Protein 2QOL (pdb70)

CATH classification: 3.30.200.20 (+1 more: 1.10.510.10)

InterPro domains:
  IPR000719 Protein kinase domain [PS50011] (621-882)
  IPR001090 Ephrin, ligand binding domain [PF01404] (31-202)
  IPR001090 Ephrin, ligand binding domain [PS51550] (29-207)
  IPR001090 Ephrin, ligand binding domain [SM00615] (29-202)
  IPR001245 Serine-threonine/tyrosine-protein kinase, catalytic domain [PF07714] (622-878)
  IPR001245 Serine-threonine/tyrosine-protein kinase, catalytic domain [PR00109] (699-712)
  IPR001245 Serine-threonine/tyrosine-protein kinase, catalytic domain [PR00109] (736-754)
  IPR001245 Serine-threonine/tyrosine-protein kinase, catalytic domain [PR00109] (786-796)
  IPR001245 Serine-threonine/tyrosine-protein kinase, catalytic domain [PR00109] (805-827)
  IPR001245 Serine-threonine/tyrosine-protein kinase, catalytic domain [PR00109] (849-871)
  IPR001426 Tyrosine-protein kinase, receptor class V, conserved site [PS00790] (183-203)
  IPR001426 Tyrosine-prote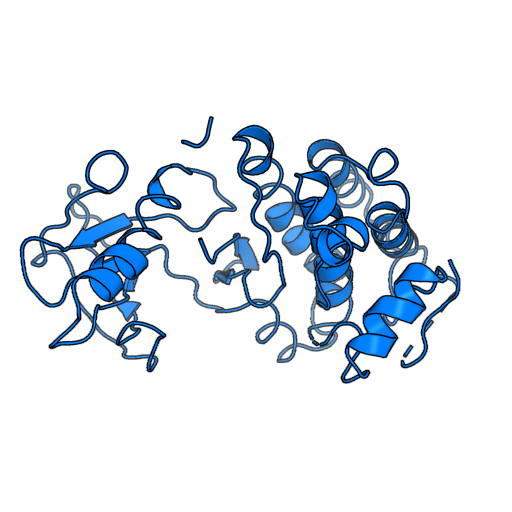in kinase, receptor class V, conserved site [PS00791] (244-264)
  IPR001660 Sterile alpha motif domain [PF07647] (908-973)
  IPR001660 Sterile alpha motif domain [PS50105] (911-975)
  IPR001660 Sterile alpha motif domain [SM00454] (908-975)
  IPR003961 Fibronectin type III [PF00041] (327-421)
  IPR003961 Fibronectin type III [PF00041] (446-526)
  IPR003961 Fibronectin type III [PS50853] (325-435)
  IPR003961 Fibronectin type III [PS50853] (436-531)
  IPR003961 Fibronectin type III [SM00060] (326-418)

Sequence (273 aa):
TFVVHEFAKKELDATTNNISSSIDKVVGAGEFGEVVCCSGRRLKKLPSKKKEISVAIKKTLKVGYTEKQRRDFLGEEASSIMGQFDDHPNIIIRLEGVVTKSKPVMIVTEYMEENGSSLDSSSFLRKKHDDAQFTVVIIQLVGMLRGIASSGMKYYLSDMGYVHRDLAARRNIILINSNLVCKVSSDFFIRWTSPEAIAYRKFTSASDVWSYGIVLWEVMSSYGEERPYWEEMSNQDVIKAVDEGYRLPPPMDCPAALYQLMLDCWQQKDRRNNRPKFEQIVSSILDKKLIRNPGSSLKIITSASNLLLD

Organism: Homo sapiens (NCBI:txid9606)

Solvent-accessible surface area: 13918 Å² total; per-residue (Å²): 136,55,114,58,141,143,66,9,115,60,26,84,48,122,49,22,61,86,103,128,92,103,30,103,32,155,28,18,102,46,8,19,3,95,2,66,37,134,70,143,138,99,54,41,0,31,2,55,12,3,99,138,65,44,76,116,128,57,70,153,67,1,4,25,31,0,27,44,2,23,24,10,113,39,94,13,2,3,107,18,11,0,0,4,20,180,53,153,67,0,22,2,0,19,36,86,15,104,44,28,35,0,21,50,25,0,125,168,56,94,83,116,39,78,50,68,71,5,0,36,2,0,77,7,0,0,16,0,0,59,65,0,28,90,24,52,22,37,13,140,51,0,0,0,92,18,0,42,0,29,66,119,43,60,1,21,0,18,62,30,82,11,28,28,0,25,18,4,48,80,130,203,75,52,39,37,15,4,1,3,2,4,0,0,0,0,0,7,6,0,13,26,25,2,80,108,1,2,44,160,54,67,79,147,76,2,67,116,16,8,73,95,5,73,12,0,24,24,11,172,105,2,0,31,35,0,16,95,4,0,35,43,0,2,68,117,71,72,120,92,7,16,127,6,107,98,0,18,63,63,0,46,145,12,66,204,80,72,33,34,12,167,119,84,22,118,73,124,103,15,66,107,121

Nearest PDB structures (foldseek):
  2qol-assembly1_A  TM=1.004E+00  e=4.327E-56  Homo sapiens
  2qof-assembly1_A  TM=1.003E+00  e=2.847E-54  Homo sapiens
  6yvs-assembly3_C  TM=9.387E-01  e=1.727E-26  Homo sapiens
  3efj-assembly3_B  TM=8.953E-01  e=1.679E-24  Homo sapiens
  1yol-assembly2_B  TM=8.845E-01  e=4.046E-23  Homo sapiens

Foldseek 3Di:
DFDFVVQFDADDCVQWDFDFWDAADPFGTKGKTWGQDPVRDIDIKIKDFGDDPDDPVSVCVVSVLNSRLSVDDDQQAKHWNGWHDVDPRTMTIIDDAPQAQQLVSLLVQPPNDDPLLLLQQLLSNLVQLLRCQVVFHFQQDQASRQWGAHPVRHIHGHDSLLQFALVCVVPNPTGSLRVLLSSLVNLQCSLQSNADRLHPPDSVCSNVCLVQQWDQWHHPQFFPLSVVLSVLSSDNPSVSHDGSVVVSVSSVVCSVVVVSSNRGDPTNDTDHD

GO terms:
  GO:0022407 regulation of cell-cell adhesion (P, IDA)
  GO:0048013 ephrin receptor signaling pathway (P, IDA)
  GO:0005003 ephrin receptor activity (F, IDA)
  GO:0005515 protein binding (F, IPI)
  GO:0005004 GPI-linked ephrin receptor activity (F, IDA)
  GO:0005769 early endosome (C, IDA)
  GO:0005886 plasma membrane (C, IDA)
  GO:0032956 regulation of actin cytoskeleton organization (P, IDA)
  GO:0051893 regulation of focal adhesion assembly (P, IDA)
  GO:0070507 regulation of microtubule cytoskeleton organization (P, IDA)
  GO:0005576 extracellular regio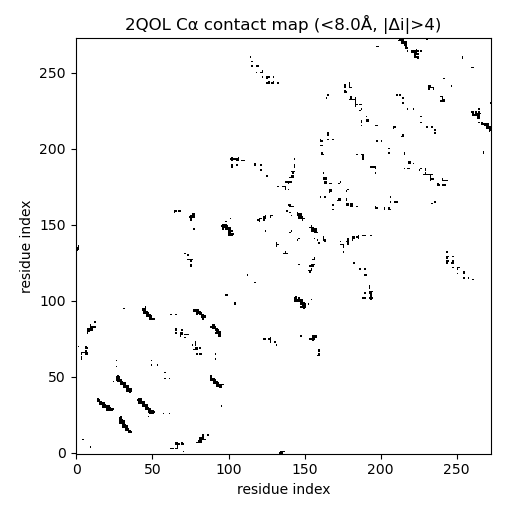n (C, EXP)
  GO:0005886 plasma membrane (C, TAS)
  GO:0010976 positive regulation of neuron projection development (P, IMP)
  GO:0071300 cellular response to retinoic acid (P, IMP)
  GO:0045806 negative regulation of endocytosis (P, IDA)
  GO:0018108 peptidyl-tyrosine phosphorylation (P, IDA)
  GO:1903078 positive regulation of protein localization to plasma membrane (P, IDA)

Radius of gyration: 19.58 Å; Cα contacts (8 Å, |Δi|>4): 564; chains: 1; bounding box: 56×37×49 Å

B-factor: mean 17.06, std 16.85, range [6.15, 500.0]

Secondary structure (DSSP, 8-state):
----TTTS-B--GGGEEEEEEEEE-SSSEEEEEEEE-TTS-EEEEEEEEPPTT--HHHHHHHHHHHHHHTT---TTBPPEEEEE-SSSS-EEEEE--TT-BHHHHHHTTTT-S-HHHHHHHHHHHHHHHHHHHHTT---S---GGGEEE-TT--EEE----TTS-HHHHHH----HHHHHHHHHHHHHHHHTTSPPTTTT--HHHHHHHHHTTEEPPPPTT-BHHHHHHHHHHT-SSGGGSPPHHHHHHHHHHHHH-GGGGGSB------EE-

Structure (mmCIF, N/CA/C/O backbone):
data_2QOL
#
_entry.id   2QOL
#
_cell.length_a   54.303
_cell.length_b   38.292
_cell.length_c   75.877
_cell.angle_alpha   90.00
_cell.angle_beta   102.15
_cell.angle_gamma   90.00
#
_symmetry.space_group_name_H-M   'P 1 21 1'
#
loop_
_entity.id
_entity.type
_entity.pdbx_description
1 polymer 'Ephrin receptor'
2 water water
#
loop_
_atom_site.group_PDB
_atom_site.id
_atom_site.type_symbol
_atom_site.label_atom_id
_atom_site.label_alt_id
_atom_site.label_comp_id
_atom_site.label_asym_id
_atom_site.label_entity_id
_atom_site.label_seq_id
_atom_site.pdbx_PDB_ins_code
_atom_site.Cartn_x
_atom_site.Cartn_y
_atom_site.Cartn_z
_atom_site.occupancy
_atom_site.B_iso_or_equiv
_atom_site.auth_seq_id
_atom_site.auth_comp_id
_atom_site.auth_asym_id
_atom_site.auth_atom_id
_atom_site.pdbx_PDB_model_num
ATOM 1 N N . THR A 1 21 ? -1.690 30.722 47.178 1.00 13.01 595 THR A N 1
ATOM 2 C CA . THR A 1 21 ? -1.826 30.787 48.646 1.00 12.77 595 THR A CA 1
ATOM 3 C C . THR A 1 21 ? -3.083 30.083 49.111 1.00 12.43 595 THR A C 1
ATOM 4 O O . THR A 1 21 ? -4.172 30.280 48.558 1.00 12.73 595 THR A O 1
ATOM 8 N N . PHE A 1 22 ? -2.906 29.275 50.145 1.00 12.79 596 PHE A N 1
ATOM 9 C CA . PHE A 1 22 ? -4.000 28.671 50.890 1.00 13.61 596 PHE A CA 1
ATOM 10 C C . PHE A 1 22 ? -4.768 29.749 51.651 1.00 14.04 596 PHE A C 1
ATOM 11 O O . PHE A 1 22 ? -4.163 30.691 52.176 1.00 14.57 596 PHE A O 1
ATOM 19 N N . VAL A 1 23 ? -6.090 29.601 51.712 1.00 14.89 597 VAL A N 1
ATOM 20 C CA . VAL A 1 23 ? -6.937 30.499 52.495 1.00 15.75 597 VAL A CA 1
ATOM 21 C C . VAL A 1 23 ? -7.761 29.717 53.511 1.00 16.10 597 VAL A C 1
ATOM 22 O O . VAL A 1 23 ? -8.300 28.648 53.215 1.00 16.13 597 VAL A O 1
ATOM 26 N N . VAL A 1 35 ? -17.018 26.135 50.859 1.00 26.69 609 VAL A N 1
ATOM 27 C CA . VAL A 1 35 ? -17.105 24.808 50.260 1.00 26.46 609 VAL A CA 1
ATOM 28 C C . VAL A 1 35 ? -17.339 24.917 48.754 1.00 26.25 609 VAL A C 1
ATOM 29 O O . VAL A 1 35 ? -16.615 24.309 47.969 1.00 26.31 609 VAL A O 1
ATOM 33 N N . HIS A 1 36 ? -18.331 25.713 48.357 1.00 26.06 610 HIS A N 1
ATOM 34 C CA . HIS A 1 36 ? -18.664 25.889 46.937 1.00 25.81 610 HIS A CA 1
ATOM 35 C C . HIS A 1 36 ? -17.570 26.632 46.164 1.00 25.25 610 HIS A C 1
ATOM 36 O O . HIS A 1 36 ? -17.463 26.489 44.947 1.00 25.33 610 HIS A O 1
ATOM 43 N N . GLU A 1 37 ? -16.774 27.437 46.864 1.00 24.66 611 GLU A N 1
ATOM 44 C CA . GLU A 1 37 ? -15.669 28.154 46.234 1.00 24.10 611 GLU A CA 1
ATOM 45 C C . GLU A 1 37 ? -14.592 27.205 45.709 1.00 23.25 611 GLU A C 1
ATOM 46 O O . GLU A 1 37 ? -13.996 27.465 44.666 1.00 23.55 611 GLU A O 1
ATOM 52 N N . PHE A 1 38 ? -14.348 26.109 46.427 1.00 21.95 612 PHE A N 1
ATOM 53 C CA . PHE A 1 38 ? -13.261 25.188 46.078 1.00 21.27 612 PHE A CA 1
ATOM 54 C C . PHE A 1 38 ? -13.689 23.751 45.787 1.00 20.47 612 PHE A C 1
ATOM 55 O O . PHE A 1 38 ? -12.838 22.915 45.479 1.00 20.78 612 PHE A O 1
ATOM 63 N N . ALA A 1 39 ? -14.985 23.460 45.867 1.00 19.48 613 ALA A N 1
ATOM 64 C CA . ALA A 1 39 ? -15.484 22.109 45.615 1.00 18.94 613 ALA A CA 1
ATOM 65 C C . ALA A 1 39 ? -16.626 22.125 44.607 1.00 18.58 613 ALA A C 1
ATOM 66 O O . ALA A 1 39 ? -17.547 22.940 44.720 1.00 18.90 613 ALA A O 1
ATOM 68 N N . LYS A 1 40 ? -16.555 21.224 43.628 1.00 17.88 614 LYS A N 1
ATOM 69 C CA A LYS A 1 40 ? -17.622 21.030 42.639 0.50 17.64 614 LYS A CA 1
ATOM 70 C CA B LYS A 1 40 ? -17.629 21.071 42.657 0.50 17.74 614 LYS A CA 1
ATOM 71 C C . LYS A 1 40 ? -18.807 20.335 43.294 1.00 17.17 614 LYS A C 1
ATOM 72 O O . LYS A 1 40 ? -18.621 19.348 44.006 1.00 16.61 614 LYS A O 1
ATOM 83 N N . GLU A 1 41 ? -20.022 20.827 43.046 1.00 16.56 615 GLU A N 1
ATOM 84 C CA . GLU A 1 41 ? -21.229 20.119 43.472 1.00 16.16 615 GLU A CA 1
ATOM 85 C C . GLU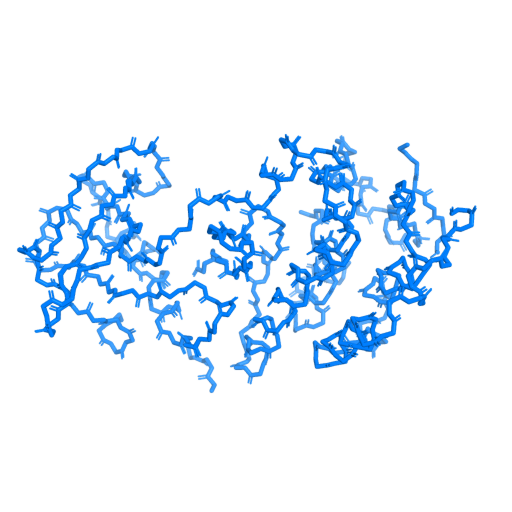 A 1 41 ? -21.512 19.059 42.417 1.00 15.55 615 GLU A C 1
ATOM 86 O O . GLU A 1 41 ? -21.817 19.384 41.268 1.00 16.75 615 GLU A O 1
ATOM 92 N N . LEU A 1 42 ? -21.398 17.794 42.808 1.00 14.57 616 LEU A N 1
ATOM 93 C CA . LEU A 1 42 ? -21.615 16.686 41.891 1.00 14.59 616 LEU A CA 1
ATOM 94 C C . LEU A 1 42 ? -23.090 16.305 41.846 1.00 14.97 616 LEU A C 1
ATOM 95 O O . LEU A 1 42 ? -23.807 16.394 42.851 1.00 15.84 616 LEU A O 1
ATOM 100 N N . ASP A 1 43 ? -23.533 15.889 40.665 1.00 15.82 617 ASP A N 1
ATOM 101 C CA . ASP A 1 43 ? -24.862 15.337 40.469 1.00 16.31 617 ASP A CA 1
ATOM 102 C C . ASP A 1 43 ? -24.789 13.884 40.916 1.00 16.74 617 ASP A C 1
ATOM 103 O O . ASP A 1 43 ? -24.003 13.100 40.374 1.00 16.66 617 ASP A O 1
ATOM 108 N N . ALA A 1 44 ? -25.594 13.529 41.913 1.00 17.22 618 ALA A N 1
ATOM 109 C CA . ALA A 1 44 ? -25.573 12.192 42.499 1.00 17.33 618 ALA A CA 1
ATOM 110 C C . ALA A 1 44 ? -25.875 11.096 41.478 1.00 17.37 618 ALA A C 1
ATOM 111 O O . ALA A 1 44 ? -25.505 9.939 41.690 1.00 17.71 618 ALA A O 1
ATOM 113 N N . THR A 1 45 ? -26.539 11.459 40.377 1.00 16.83 619 THR A N 1
ATOM 114 C CA A THR A 1 45 ? -26.822 10.498 39.312 0.50 16.46 619 THR A CA 1
ATOM 115 C CA B THR A 1 45 ? -26.815 10.524 39.283 0.50 16.61 619 THR A CA 1
ATOM 116 C C . THR A 1 45 ? -25.531 9.984 38.652 1.00 16.08 619 THR A C 1
ATOM 117 O O . THR A 1 45 ? -25.527 8.896 38.072 1.00 16.94 619 THR A O 1
ATOM 124 N N . ASN A 1 46 ? -24.447 10.759 38.762 1.00 14.92 620 ASN A N 1
ATOM 125 C CA A ASN A 1 46 ? -23.141 10.387 38.208 0.50 14.38 620 ASN A CA 1
ATOM 126 C CA B ASN A 1 46 ? -23.148 10.369 38.211 0.50 14.59 620 ASN A CA 1
ATOM 127 C C . ASN A 1 46 ? -22.295 9.537 39.166 1.00 13.89 620 ASN A C 1
ATOM 128 O O . ASN A 1 46 ? -21.192 9.124 38.809 1.00 12.39 620 ASN A O 1
ATOM 137 N N . ILE A 1 47 ? -22.801 9.282 40.371 1.00 14.29 621 ILE A N 1
ATOM 138 C CA . ILE A 1 47 ? -22.055 8.524 41.386 1.00 15.10 621 ILE A CA 1
ATOM 139 C C . ILE A 1 47 ? -22.681 7.154 41.615 1.00 15.47 621 ILE A C 1
ATOM 140 O O . ILE A 1 47 ? -23.898 7.055 41.809 1.00 16.51 621 ILE A O 1
ATOM 145 N N . SER A 1 48 ? -21.848 6.112 41.578 1.00 15.78 622 SER A N 1
ATOM 146 C CA A SER A 1 48 ? -22.295 4.766 41.921 0.35 16.04 622 SER A CA 1
ATOM 147 C CA B SER A 1 48 ? -22.270 4.745 41.879 0.30 16.28 622 SER A CA 1
ATOM 148 C CA C SER A 1 48 ? -22.271 4.747 41.884 0.35 16.27 622 SER A CA 1
ATOM 149 C C . SER A 1 48 ? -21.358 4.164 42.961 1.00 16.31 622 SER A C 1
ATOM 150 O O . SER A 1 48 ? -20.162 4.452 42.986 1.00 16.03 622 SER A O 1
ATOM 157 N N . ILE A 1 49 ? -21.923 3.349 43.851 1.00 17.25 623 ILE A N 1
ATOM 158 C CA . ILE A 1 49 ? -21.167 2.705 44.929 1.00 17.99 623 ILE A CA 1
ATOM 159 C C . ILE A 1 49 ? -21.088 1.213 44.639 1.00 19.02 623 ILE A C 1
ATOM 160 O O . ILE A 1 49 ? -22.111 0.590 44.351 1.00 19.76 623 ILE A O 1
ATOM 165 N N . ASP A 1 50 ? -19.889 0.638 44.695 1.00 19.75 624 ASP A N 1
ATOM 166 C CA . ASP A 1 50 ? -19.737 -0.808 44.469 0.50 20.07 624 ASP A CA 1
ATOM 167 C C . ASP A 1 50 ? -18.966 -1.553 45.568 1.00 20.75 624 ASP A C 1
ATOM 168 O O . ASP A 1 50 ? -18.754 -2.765 45.456 1.00 21.57 624 ASP A O 1
ATOM 173 N N . LYS A 1 51 ? -18.565 -0.850 46.627 0.30 20.73 625 LYS A N 1
ATOM 174 C CA . LYS A 1 51 ? -17.834 -1.472 47.732 0.30 20.83 625 LYS A CA 1
ATOM 175 C C . LYS A 1 51 ? -17.879 -0.599 48.985 0.30 20.97 625 LYS A C 1
ATOM 176 O O . LYS A 1 51 ? -17.511 0.575 48.952 0.30 20.62 625 LYS A O 1
ATOM 182 N N . VAL A 1 52 ? -18.338 -1.180 50.088 0.50 21.30 626 VAL A N 1
ATOM 183 C CA . VAL A 1 52 ? -18.347 -0.485 51.368 0.50 21.67 626 VAL A CA 1
ATOM 184 C C . VAL A 1 52 ? -17.143 -0.947 52.180 0.50 22.04 626 VAL A C 1
ATOM 185 O O . VAL A 1 52 ? -17.054 -2.115 52.561 0.50 22.28 626 VAL A O 1
ATOM 189 N N . VAL A 1 53 ? -16.213 -0.034 52.437 0.50 22.33 627 VAL A N 1
ATOM 190 C CA . VAL A 1 53 ? -14.975 -0.395 53.121 0.50 22.65 627 VAL A CA 1
ATOM 191 C C . VAL A 1 53 ? -15.194 -0.519 54.626 0.50 22.84 627 VAL A C 1
ATOM 192 O O . VAL A 1 53 ? -14.773 -1.497 55.242 0.50 23.08 627 VAL A O 1
ATOM 196 N N . GLY A 1 54 ? -15.853 0.473 55.216 0.50 22.85 628 GLY A N 1
ATOM 197 C CA . GLY A 1 54 ? -16.128 0.450 56.649 0.50 22.91 628 GLY A CA 1
ATOM 198 C C . GLY A 1 54 ? -16.596 1.780 57.208 0.50 22.94 628 GLY A C 1
ATOM 199 O O . GLY A 1 54 ? -17.039 2.660 56.468 0.50 23.02 628 GLY A O 1
ATOM 200 N N . ALA A 1 55 ? -16.496 1.926 58.524 0.50 22.98 629 ALA A N 1
ATOM 201 C CA . ALA A 1 55 ? -16.948 3.140 59.193 0.50 22.92 629 ALA A CA 1
ATOM 202 C C . ALA A 1 55 ? -15.843 4.189 59.249 0.50 22.94 629 ALA A C 1
ATOM 203 O O . ALA A 1 55 ? -14.666 3.865 59.407 0.50 23.24 629 ALA A O 1
ATOM 205 N N . GLY A 1 56 ? -16.234 5.451 59.113 0.50 22.75 630 GLY A N 1
ATOM 206 C CA . GLY A 1 56 ? -15.307 6.567 59.245 0.50 22.54 630 GLY A CA 1
ATOM 207 C C . GLY A 1 56 ? -15.704 7.463 60.404 0.50 22.42 630 GLY A C 1
ATOM 208 O O . GLY A 1 56 ? -16.685 7.198 61.100 0.50 22.46 630 GLY A O 1
ATOM 209 N N . GLU A 1 57 ? -14.942 8.530 60.613 0.50 22.18 631 GLU A N 1
ATOM 210 C CA . GLU A 1 57 ? -15.209 9.447 61.717 0.50 21.95 631 GLU A CA 1
ATOM 211 C C . GLU A 1 57 ? -16.628 10.008 61.652 0.50 21.65 631 GLU A C 1
ATOM 212 O O . GLU A 1 57 ? -17.344 10.014 62.651 0.50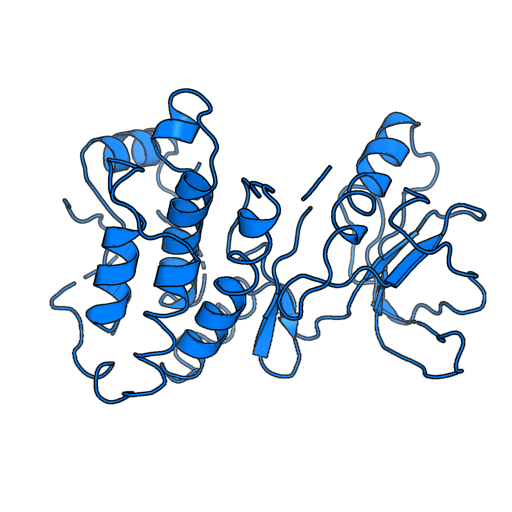 21.55 631 GLU A O 1
ATOM 218 N N . PHE A 1 58 ? -17.032 10.479 60.475 0.70 21.19 632 PHE A N 1
ATOM 219 C CA . PHE A 1 58 ? -18.316 11.165 60.331 0.50 20.99 632 PHE A CA 1
ATOM 220 C C . PHE A 1 58 ? -19.415 10.323 59.677 0.70 20.77 632 PHE A C 1
ATOM 221 O O . PHE A 1 58 ? -20.543 10.792 59.527 0.70 20.55 632 PHE A O 1
ATOM 229 N N . GLY A 1 59 ? -19.091 9.095 59.289 1.00 20.72 633 GLY A N 1
ATOM 230 C CA . GLY A 1 59 ? -20.051 8.222 58.617 1.00 20.86 633 GLY A CA 1
ATOM 231 C C . GLY A 1 59 ? -19.365 7.093 57.879 1.00 20.87 633 GLY A C 1
ATOM 232 O O . GLY A 1 59 ? -18.270 6.680 58.253 1.00 22.05 633 GLY A O 1
ATOM 233 N N . GLU A 1 60 ? -19.999 6.603 56.819 1.00 20.51 634 GLU A N 1
ATOM 234 C CA . GLU A 1 60 ? -19.469 5.465 56.073 1.00 19.94 634 GLU A CA 1
ATOM 235 C C . GLU A 1 60 ? -18.373 5.864 55.083 1.00 19.28 634 GLU A C 1
ATOM 236 O O . GLU A 1 60 ? -18.277 7.021 54.660 1.00 18.68 634 GLU A O 1
ATOM 242 N N . VAL A 1 61 ? -17.549 4.879 54.741 1.00 18.80 635 VAL A N 1
ATOM 243 C CA A VAL A 1 61 ? -16.489 5.017 53.745 0.50 18.64 635 VAL A CA 1
ATOM 244 C CA B VAL A 1 61 ? -16.520 5.036 53.725 0.50 18.77 635 VAL A CA 1
ATOM 245 C C . VAL A 1 61 ? -16.646 3.883 52.738 1.00 18.33 635 VAL A C 1
ATOM 246 O O . VAL A 1 61 ? -16.832 2.729 53.129 1.00 18.95 635 VAL A O 1
ATOM 253 N N . CYS A 1 62 ? -16.587 4.202 51.449 1.00 17.61 636 CYS A N 1
ATOM 254 C CA A CYS A 1 62 ? -16.768 3.232 50.379 0.50 16.89 636 CYS A CA 1
ATOM 255 C CA B CYS A 1 62 ? -16.530 3.133 50.452 0.50 17.24 636 CYS A CA 1
ATOM 256 C C . CYS A 1 62 ? -15.993 3.653 49.128 1.00 16.51 636 CYS A C 1
ATOM 257 O O . CYS A 1 62 ? -15.351 4.706 49.095 1.00 15.80 636 CYS A O 1
ATOM 262 N N . SER A 1 63 ? -16.103 2.850 48.083 0.75 15.45 637 SER A N 1
ATOM 263 C CA . SER A 1 63 ? -15.558 3.217 46.795 0.75 15.06 637 SER A CA 1
ATOM 264 C C . SER A 1 63 ? -16.582 2.922 45.724 0.75 13.20 637 SER A C 1
ATOM 265 O O . SER A 1 63 ? -17.568 2.202 45.947 0.75 13.20 637 SER A O 1
ATOM 268 N N . GLY A 1 64 ? -16.342 3.489 44.555 1.00 12.56 638 GLY A N 1
ATOM 269 C CA . GLY A 1 64 ? -17.299 3.412 43.488 1.00 11.70 638 GLY A CA 1
ATOM 270 C C . GLY A 1 64 ? -16.767 4.076 42.244 1.00 10.89 638 GLY A C 1
ATOM 271 O O . GLY A 1 64 ? -15.551 4.124 42.010 1.00 10.58 638 GLY A O 1
ATOM 272 N N . ARG A 1 65 ? -17.700 4.583 41.448 1.00 10.90 639 ARG A N 1
ATOM 273 C CA B ARG A 1 65 ? -17.385 5.161 40.159 0.63 10.56 639 ARG A CA 1
ATOM 274 C CA D ARG A 1 65 ? -17.406 5.148 40.132 0.37 10.79 639 ARG A CA 1
ATOM 275 C C . ARG A 1 65 ? -18.068 6.508 39.993 1.00 10.15 639 ARG A C 1
ATOM 276 O O . ARG A 1 65 ? -19.181 6.718 40.492 1.00 11.17 639 ARG A O 1
ATOM 291 N N . LEU A 1 66 ? -17.391 7.414 39.295 1.00 8.72 640 LEU A N 1
ATOM 292 C CA . LEU A 1 66 ? -17.916 8.736 38.989 1.00 8.96 640 LEU A CA 1
ATOM 293 C C . LEU A 1 66 ? -17.908 8.925 37.482 1.00 8.53 640 LEU A C 1
ATOM 294 O O . LEU A 1 66 ? -16.884 8.699 36.831 1.00 8.95 640 LEU A O 1
ATOM 299 N N . LYS A 1 67 ? -19.052 9.349 36.948 1.00 8.52 641 LYS A N 1
ATOM 300 C CA A LYS A 1 67 ? -19.223 9.722 35.550 0.50 9.10 641 LYS A CA 1
ATOM 301 C CA B LYS A 1 67 ? -19.134 9.718 35.545 0.50 8.98 641 LYS A CA 1
ATOM 302 C C . LYS A 1 67 ? -18.927 11.219 35.431 1.00 8.63 641 LYS A C 1
ATOM 303 O O . LYS A 1 67 ? -19.662 12.034 36.018 1.00 9.95 641 LYS A O 1
ATOM 314 N N . LEU A 1 68 ? 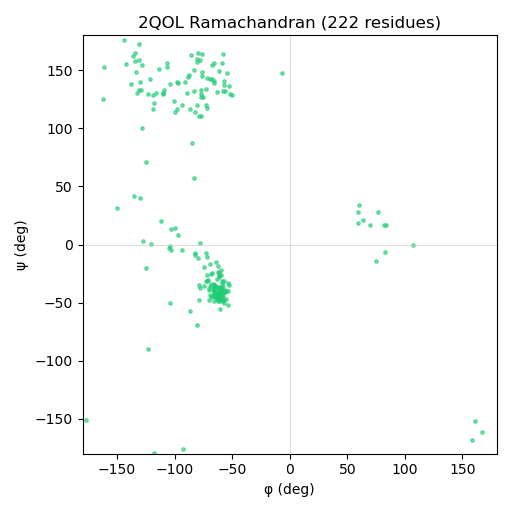-17.877 11.579 34.707 1.00 8.66 642 LEU A N 1
ATOM 315 C CA . LEU A 1 68 ? -17.494 12.969 34.547 1.00 8.99 642 LEU A CA 1
ATOM 316 C C . LEU A 1 68 ? -18.385 13.635 33.497 1.00 8.90 642 LEU A C 1
ATOM 317 O O . LEU A 1 68 ? -19.087 12.959 32.743 1.00 9.27 642 LEU A O 1
ATOM 322 N N . PRO A 1 69 ? -18.373 14.980 33.448 1.00 9.72 643 PRO A N 1
ATOM 323 C CA . PRO A 1 69 ? -19.215 15.679 32.466 1.00 9.97 643 PRO A CA 1
ATOM 324 C C . PRO A 1 69 ? -18.945 15.282 31.011 1.00 10.05 643 PRO A C 1
ATOM 325 O O . PRO A 1 69 ? -19.863 15.303 30.187 1.00 11.26 643 PRO A O 1
ATOM 329 N N . SER A 1 70 ? -17.702 14.930 30.712 1.00 10.00 644 SER A N 1
ATOM 330 C CA . SER A 1 70 ? -17.284 14.458 29.387 1.00 10.41 644 SER A CA 1
ATOM 331 C C . SER A 1 70 ? -17.655 13.000 29.109 1.00 9.74 644 SER A C 1
ATOM 332 O O . SER A 1 70 ? -17.294 12.477 28.065 1.00 10.55 644 SER A O 1
ATOM 335 N N . LYS A 1 71 ? -18.317 12.356 30.069 1.00 9.06 645 LYS A N 1
ATOM 336 C CA . LYS A 1 71 ? -18.773 10.957 30.010 1.00 9.31 645 LYS A CA 1
ATOM 337 C C . LYS A 1 71 ? -17.708 9.929 30.376 1.00 9.34 645 LYS A C 1
ATOM 338 O O . LYS A 1 71 ? -18.002 8.732 30.452 1.00 9.95 645 LYS A O 1
ATOM 344 N N . LYS A 1 72 ? -16.469 10.364 30.575 1.00 9.21 646 LYS A N 1
ATOM 345 C CA A LYS A 1 72 ? -15.444 9.475 31.111 0.80 9.67 646 LYS A CA 1
ATOM 346 C CA B LYS A 1 72 ? -15.445 9.486 31.110 0.20 9.34 646 LYS A CA 1
ATOM 347 C C . LYS A 1 72 ? -15.886 8.949 32.472 1.00 9.32 646 LYS A C 1
ATOM 348 O O . LYS A 1 72 ? -16.529 9.662 33.250 1.00 10.38 646 LYS A O 1
ATOM 359 N N . GLU A 1 73 ? -15.532 7.701 32.764 1.00 9.09 647 GLU A N 1
ATOM 360 C CA . GLU A 1 73 ? -15.844 7.073 34.044 1.00 9.02 647 GLU A CA 1
ATOM 361 C C . GLU A 1 73 ? -14.550 6.755 34.777 1.00 9.10 647 GLU A C 1
ATOM 362 O O . GLU A 1 73 ? -13.622 6.183 34.193 1.00 9.44 647 GLU A O 1
ATOM 368 N N . ILE A 1 74 ? -14.476 7.162 36.042 1.00 8.67 648 ILE A N 1
ATOM 369 C CA . ILE A 1 74 ? -13.301 6.934 36.878 1.00 9.00 648 ILE A CA 1
ATOM 370 C C . ILE A 1 74 ? -13.690 6.288 38.195 1.00 8.76 648 ILE A C 1
ATOM 371 O O . ILE A 1 74 ? -14.819 6.420 38.657 1.00 9.42 648 ILE A O 1
ATOM 376 N N . SER A 1 75 ? -12.750 5.562 38.793 1.00 9.23 649 SER A N 1
ATOM 377 C CA . SER A 1 75 ? -12.928 5.067 40.153 1.00 9.67 649 SER A CA 1
ATOM 378 C C . SER A 1 75 ? -12.726 6.210 41.125 1.00 9.42 649 SER A C 1
ATOM 379 O O . SER A 1 75 ? -11.881 7.083 40.900 1.00 9.91 649 SER A O 1
ATOM 382 N N . VAL A 1 76 ? -13.491 6.180 42.209 1.00 8.89 650 VAL A N 1
ATOM 383 C CA . VAL A 1 76 ? -13.398 7.190 43.249 1.00 8.82 650 VAL A CA 1
ATOM 384 C C . VAL A 1 76 ? -13.575 6.573 44.629 1.00 8.62 650 VAL A C 1
ATOM 385 O O . VAL A 1 76 ? -14.176 5.502 44.791 1.00 9.75 650 VAL A O 1
ATOM 389 N N . ALA A 1 77 ? -13.015 7.262 45.614 1.00 9.01 651 ALA A N 1
ATOM 390 C CA . ALA A 1 77 ? -13.312 7.030 47.017 1.00 9.83 651 ALA A CA 1
ATOM 391 C C . ALA A 1 77 ? -14.463 7.948 47.401 1.00 9.91 651 ALA A C 1
ATOM 392 O O . ALA A 1 77 ? -14.516 9.115 46.982 1.00 9.88 651 ALA A O 1
ATOM 394 N N . ILE A 1 78 ? -15.390 7.423 48.202 1.00 11.29 652 ILE A N 1
ATOM 395 C CA . ILE A 1 78 ? -16.590 8.153 48.601 1.00 12.95 652 ILE A CA 1
ATOM 396 C C . ILE A 1 78 ? -16.740 8.051 50.112 1.00 13.92 652 ILE A C 1
ATOM 397 O O . ILE A 1 78 ? -16.592 6.972 50.695 1.00 14.91 652 ILE A O 1
ATOM 402 N N . LYS A 1 79 ? -16.997 9.195 50.725 1.00 14.93 653 LYS A N 1
ATOM 403 C CA A LYS A 1 79 ? -17.182 9.298 52.158 0.70 16.02 653 LYS A CA 1
ATOM 404 C CA B LYS A 1 79 ? -17.213 9.297 52.168 0.30 15.28 653 LYS A CA 1
ATOM 405 C C . LYS A 1 79 ? -18.545 9.979 52.384 1.00 15.69 653 LYS A C 1
ATOM 406 O O . LYS A 1 79 ? -18.849 10.970 51.725 1.00 14.92 653 LYS A O 1
ATOM 417 N N . THR A 1 80 ? -19.364 9.414 53.279 1.00 16.06 654 THR A N 1
ATOM 418 C CA . THR A 1 80 ? -20.698 9.946 53.567 1.00 16.79 654 THR A CA 1
ATOM 419 C C . THR A 1 80 ? -20.796 10.483 54.991 1.00 16.98 654 THR A C 1
ATOM 420 O O . THR A 1 80 ? -20.098 10.032 55.893 1.00 17.26 654 THR A O 1
ATOM 424 N N . LEU A 1 81 ? -21.672 11.464 55.166 1.00 17.06 655 LEU A N 1
ATOM 425 C CA . LEU A 1 81 ? -21.981 12.018 56.477 1.00 17.33 655 LEU A CA 1
ATOM 426 C C . LEU A 1 81 ? -23.137 11.214 57.073 1.00 17.50 655 LEU A C 1
ATOM 427 O O . LEU A 1 81 ? -24.152 10.997 56.408 1.00 17.05 655 LEU A O 1
ATOM 432 N N . LYS A 1 82 ? -22.976 10.775 58.321 1.00 17.79 656 LYS A N 1
ATOM 433 C CA . LYS A 1 82 ? -23.969 9.935 58.996 1.00 18.30 656 LYS A CA 1
ATOM 434 C C . LYS A 1 82 ? -25.358 10.557 58.989 1.00 17.93 656 LYS A C 1
ATOM 435 O O . LYS A 1 82 ? -25.506 11.776 59.039 1.00 17.39 656 LYS A O 1
ATOM 441 N N . VAL A 1 83 ? -26.377 9.707 58.943 1.00 18.24 657 VAL A N 1
ATOM 442 C CA . VAL A 1 83 ? -27.748 10.163 59.086 1.00 18.66 657 VAL A CA 1
ATOM 443 C C . VAL A 1 83 ? -27.911 10.708 60.508 1.00 18.55 657 VAL A C 1
ATOM 444 O O . VAL A 1 83 ? -27.375 10.137 61.460 1.00 19.07 657 VAL A O 1
ATOM 448 N N . GLY A 1 84 ? -28.619 11.825 60.651 1.00 18.61 658 GLY A N 1
ATOM 449 C CA . GLY A 1 84 ? -28.809 12.448 61.962 1.00 18.93 658 GLY A CA 1
ATOM 450 C C . GLY A 1 84 ? -27.583 13.204 62.455 1.00 19.08 658 GLY A C 1
ATOM 451 O O . GLY A 1 84 ? -27.362 13.338 63.665 1.00 19.30 658 GLY A O 1
ATOM 452 N N . TYR A 1 85 ? -26.787 13.689 61.504 1.00 19.31 659 TYR A N 1
ATOM 453 C CA . TYR A 1 85 ? -25.624 14.524 61.792 1.00 19.77 659 TYR A CA 1
ATOM 454 C C . TYR A 1 85 ? -26.018 15.828 62.480 1.00 20.23 659 TYR A C 1
ATOM 455 O O . TYR A 1 85 ? -27.106 16.355 62.253 1.00 20.53 659 TYR A O 1
ATOM 464 N N . THR A 1 86 ? -25.119 16.342 63.315 1.00 20.90 660 THR A N 1
ATOM 465 C CA . THR A 1 86 ? -25.267 17.674 63.896 1.00 21.36 660 THR A CA 1
ATOM 466 C C . THR A 1 86 ? -24.701 18.708 62.926 1.00 21.67 660 THR A C 1
ATOM 467 O O . THR A 1 86 ? -23.937 18.363 62.017 1.00 21.23 660 THR A O 1
ATOM 471 N N . GLU A 1 87 ? -25.061 19.974 63.119 1.00 22.18 661 GLU A N 1
ATOM 472 C CA . GLU A 1 87 ? -24.548 21.048 62.267 1.00 22.41 661 GLU A CA 1
ATOM 473 C C . GLU A 1 87 ? -23.030 21.167 62.378 1.00 22.60 661 GLU A C 1
ATOM 474 O O . GLU A 1 87 ? -22.356 21.419 61.376 1.00 22.58 661 GLU A O 1
ATOM 480 N N . LYS A 1 88 ? -22.494 20.959 63.579 1.00 22.56 662 LYS A N 1
ATOM 481 C CA . LYS A 1 88 ? -21.044 20.950 63.773 1.00 22.46 662 LYS A CA 1
ATOM 482 C C . LYS A 1 88 ? -20.395 19.817 62.978 1.00 22.04 662 LYS A C 1
ATOM 483 O O . LYS A 1 88 ? -19.361 20.021 62.341 1.00 21.96 662 LYS A O 1
ATOM 489 N N . GLN A 1 89 ? -21.002 18.631 63.019 1.00 21.45 663 GLN A N 1
ATOM 490 C CA . GLN A 1 89 ? -20.480 17.475 62.283 1.00 21.01 663 GLN A CA 1
ATOM 491 C C . GLN A 1 89 ? -20.458 17.728 60.776 1.00 20.32 663 GLN A C 1
ATOM 492 O O . GLN A 1 89 ? -19.491 17.362 60.105 1.00 19.77 663 GLN A O 1
ATOM 498 N N . ARG A 1 90 ? -21.505 18.364 60.256 1.00 19.80 664 ARG A N 1
ATOM 499 C CA . ARG A 1 90 ? -21.567 18.725 58.836 1.00 19.74 664 ARG A CA 1
ATOM 500 C C . ARG A 1 90 ? -20.474 19.726 58.466 1.00 19.15 664 ARG A C 1
ATOM 501 O O . ARG A 1 90 ? -19.829 19.590 57.422 1.00 18.25 664 ARG A O 1
ATOM 509 N N . ARG A 1 91 ? -20.284 20.734 59.318 1.00 19.00 665 ARG A N 1
ATOM 510 C CA . ARG A 1 91 ? -19.233 21.735 59.118 1.00 19.26 665 ARG A CA 1
ATOM 511 C C . ARG A 1 91 ? -17.838 21.112 59.140 1.00 18.95 665 ARG A C 1
ATOM 512 O O . ARG A 1 91 ? -17.011 21.403 58.265 1.00 19.04 665 ARG A O 1
ATOM 520 N N . ASP A 1 92 ? -17.579 20.260 60.129 1.00 18.72 666 ASP A N 1
ATOM 521 C CA . ASP A 1 92 ? -16.273 19.619 60.274 1.00 18.37 666 ASP A CA 1
ATOM 522 C C . ASP A 1 92 ? -15.998 18.693 59.093 1.00 17.93 666 ASP A C 1
ATOM 523 O O . ASP A 1 92 ? -14.934 18.784 58.475 1.00 18.55 666 ASP A O 1
ATOM 528 N N . PHE A 1 93 ? -17.001 17.909 58.739 1.00 17.09 667 PHE A N 1
ATOM 529 C CA . PHE A 1 93 ? -16.870 16.972 57.565 1.00 16.67 667 PHE A CA 1
ATOM 530 C C . PHE A 1 93 ? -16.593 17.748 56.269 1.00 16.52 667 PHE A C 1
ATOM 531 O O . PHE A 1 93 ? -15.616 17.446 55.596 1.00 16.25 667 PHE A O 1
ATOM 539 N N . LEU A 1 94 ? -17.436 18.695 55.923 1.00 16.40 668 LEU A N 1
ATOM 540 C CA . LEU A 1 94 ? -17.268 19.424 54.663 1.00 16.32 668 LEU A CA 1
ATOM 541 C C . LEU A 1 94 ? -16.034 20.325 54.667 1.00 16.12 668 LEU A C 1
ATOM 542 O O . LEU A 1 94 ? -15.481 20.626 53.606 1.00 16.02 668 LEU A O 1
ATOM 547 N N . GLY A 1 95 ? -15.602 20.742 55.856 1.00 16.03 669 GLY A N 1
ATOM 548 C CA . GLY A 1 95 ? -14.392 21.547 56.009 1.00 15.93 669 GLY A CA 1
ATOM 549 C C . GLY A 1 95 ? -13.191 20.918 55.328 1.00 15.70 669 GLY A C 1
ATOM 550 O O . GLY A 1 95 ? -12.338 21.631 54.789 1.00 16.05 669 GLY A O 1
ATOM 551 N N . GLU A 1 96 ? -13.116 19.588 55.338 1.00 15.37 670 GLU A N 1
ATOM 552 C CA A GLU A 1 96 ? -12.050 18.848 54.645 0.50 15.30 670 GLU A CA 1
ATOM 553 C CA B GLU A 1 96 ? -12.013 18.925 54.664 0.50 15.05 670 GLU A CA 1
ATOM 554 C C . GLU A 1 96 ? -12.017 19.197 53.164 1.00 14.70 670 GLU A C 1
ATOM 555 O O . GLU A 1 96 ? -10.947 19.379 52.575 1.00 14.44 670 GLU A O 1
ATOM 566 N N . ALA A 1 97 ? -13.197 19.230 52.549 1.00 14.16 671 ALA A N 1
ATOM 567 C CA . ALA A 1 97 ? -13.314 19.546 51.125 1.00 14.29 671 ALA A CA 1
ATOM 568 C C . ALA A 1 97 ? -12.897 20.986 50.826 1.00 14.08 671 ALA A C 1
ATOM 569 O O . ALA A 1 97 ? -12.268 21.252 49.799 1.00 13.92 671 ALA A O 1
ATOM 571 N N . SER A 1 98 ? -13.232 21.911 51.726 1.00 13.96 672 SER A N 1
ATOM 572 C CA A SER A 1 98 ? -12.875 23.322 51.567 0.50 14.15 672 SER A CA 1
ATOM 573 C CA B SER A 1 98 ? -12.877 23.316 51.527 0.50 14.25 672 SER A CA 1
ATOM 574 C C . SER A 1 98 ? -11.364 23.530 51.570 1.00 14.10 672 SER A C 1
ATOM 575 O O . SER A 1 98 ? -10.863 24.505 51.013 1.00 14.73 672 SER A O 1
ATOM 580 N N . ILE A 1 99 ? -10.649 22.624 52.232 1.00 13.21 673 ILE A N 1
ATOM 581 C CA . ILE A 1 99 ? -9.191 22.656 52.256 1.00 13.29 673 ILE A CA 1
ATOM 582 C C . ILE A 1 99 ? -8.632 21.900 51.041 1.00 12.22 673 ILE A C 1
ATOM 583 O O . ILE A 1 99 ? -7.889 22.473 50.240 1.00 12.18 673 ILE A O 1
ATOM 588 N N . MET A 1 100 ? -9.006 20.630 50.895 1.00 12.08 674 MET A N 1
ATOM 589 C CA . MET A 1 100 ? -8.481 19.766 49.824 1.00 12.08 674 MET A CA 1
ATOM 590 C C . MET A 1 100 ? -8.684 20.372 48.443 1.00 12.04 674 MET A C 1
ATOM 591 O O . MET A 1 100 ? -7.803 20.289 47.577 1.00 12.25 674 MET A O 1
ATOM 596 N N . GLY A 1 101 ? -9.846 20.980 48.240 1.00 11.98 675 GLY A N 1
ATOM 597 C CA . GLY A 1 101 ? -10.192 21.557 46.959 1.00 12.14 675 GLY A CA 1
ATOM 598 C C . GLY A 1 101 ? -9.305 22.712 46.519 1.00 12.04 675 GLY A C 1
ATOM 599 O O . GLY A 1 101 ? -9.330 23.098 45.359 1.00 13.01 675 GLY A O 1
ATOM 600 N N . GLN A 1 102 ? -8.523 23.276 47.436 1.00 11.51 676 GLN A N 1
ATOM 601 C CA . GLN A 1 102 ? -7.621 24.375 47.090 1.00 11.61 676 GLN A CA 1
ATOM 602 C C . GLN A 1 102 ? -6.347 23.882 46.431 1.00 11.12 676 GLN A C 1
ATOM 603 O O . GLN A 1 102 ? -5.566 24.685 45.905 1.00 11.49 676 GLN A O 1
ATOM 609 N N . PHE A 1 103 ? -6.120 22.570 46.473 1.00 10.91 677 PHE A N 1
ATOM 610 C CA . PHE A 1 103 ? -4.885 22.008 45.997 1.00 10.84 677 PHE A CA 1
ATOM 611 C C . PHE A 1 103 ? -5.153 21.235 44.710 1.00 10.85 677 PHE A C 1
ATOM 612 O O . PHE A 1 103 ? -6.192 20.569 44.553 0.50 9.64 677 PHE A O 1
ATOM 620 N N A ASP A 1 104 ? -4.240 21.384 43.764 0.50 10.05 678 ASP A N 1
ATOM 621 N N B ASP A 1 104 ? -4.218 21.331 43.776 0.50 10.23 678 ASP A N 1
ATOM 622 C CA A ASP A 1 104 ? -4.268 20.617 42.538 0.50 10.07 678 ASP A CA 1
ATOM 623 C CA B ASP A 1 104 ? -4.314 20.608 42.517 0.50 10.24 678 ASP A CA 1
ATOM 624 C C A ASP A 1 104 ? -2.829 20.257 42.243 0.50 9.74 678 ASP A C 1
ATOM 625 C C B ASP A 1 104 ? -2.895 20.213 42.125 0.50 9.87 678 ASP A C 1
ATOM 626 O O A ASP A 1 104 ? -2.042 21.091 41.789 0.50 9.66 678 ASP A O 1
ATOM 627 O O B ASP A 1 104 ? -2.201 20.979 41.457 0.50 9.91 678 ASP A O 1
ATOM 636 N N . HIS A 1 105 ? -2.474 19.022 42.558 1.00 9.48 679 HIS A N 1
ATOM 637 C CA . HIS A 1 105 ? -1.093 18.581 42.427 1.00 9.76 679 HIS A CA 1
ATOM 638 C C . HIS A 1 105 ? -1.086 17.063 42.358 1.00 9.29 679 HIS A C 1
ATOM 639 O O . HIS A 1 105 ? -1.886 16.414 43.032 1.00 9.23 679 HIS A O 1
ATOM 646 N N . PRO A 1 106 ? -0.183 16.480 41.544 1.00 10.03 680 PRO A N 1
ATOM 647 C CA . PRO A 1 106 ? -0.196 15.018 41.400 1.00 10.20 680 PRO A CA 1
ATOM 648 C C . PRO A 1 106 ? 0.085 14.220 42.667 1.00 9.34 680 PRO A C 1
ATOM 649 O O . PRO A 1 106 ? -0.236 13.030 42.696 1.00 9.77 680 PRO A O 1
ATOM 653 N N . ASN A 1 107 ? 0.682 14.840 43.687 1.00 8.86 681 ASN A N 1
ATOM 654 C CA . ASN A 1 107 ? 1.012 14.134 44.917 1.00 8.44 681 ASN A CA 1
ATOM 655 C C . ASN A 1 107 ? 0.169 14.618 46.096 1.00 7.84 681 ASN A C 1
ATOM 656 O O . ASN A 1 107 ? 0.539 14.413 47.241 1.00 8.18 681 ASN A O 1
ATOM 661 N N . ILE A 1 108 ? -0.966 15.249 45.787 1.00 8.19 682 ILE A N 1
ATOM 662 C CA A ILE A 1 108 ? -1.977 15.599 46.782 0.50 7.85 682 ILE A CA 1
ATOM 663 C CA B ILE A 1 108 ? -1.968 15.588 46.785 0.50 7.93 682 ILE A CA 1
ATOM 664 C C . ILE A 1 108 ? -3.283 14.961 46.338 1.00 7.85 682 ILE A C 1
ATOM 665 O O . ILE A 1 108 ? -3.664 15.089 45.186 1.00 7.99 682 ILE A O 1
ATOM 674 N N . ILE A 1 109 ? -3.951 14.259 47.246 1.00 7.70 683 ILE A N 1
ATOM 675 C CA . ILE A 1 109 ? -5.213 13.611 46.891 1.00 8.25 683 ILE A CA 1
ATOM 676 C C . ILE A 1 109 ? -6.175 14.614 46.250 1.00 8.20 683 ILE A C 1
ATOM 677 O O . ILE A 1 109 ? -6.414 15.706 46.790 1.00 9.03 683 ILE A O 1
ATOM 682 N N . ARG A 1 110 ? -6.723 14.232 45.104 1.00 8.12 684 ARG A N 1
ATOM 683 C CA . ARG A 1 110 ? -7.607 15.077 44.333 1.00 8.69 684 ARG A CA 1
ATOM 684 C C . ARG A 1 110 ? -9.035 14.995 44.853 1.00 8.05 684 ARG A C 1
ATOM 685 O O . ARG A 1 110 ? -9.576 13.907 45.055 1.00 9.41 684 ARG A O 1
ATOM 693 N N . LEU A 1 111 ? -9.641 16.167 45.037 1.00 8.43 685 LEU A N 1
ATOM 694 C CA . LEU A 1 111 ? -11.062 16.259 45.338 1.00 8.65 685 LEU A CA 1
ATOM 695 C C . LEU A 1 111 ? -11.843 16.279 44.026 1.00 8.86 685 LEU A C 1
ATOM 696 O O . LEU A 1 111 ? -11.682 17.195 43.222 1.00 9.92 685 LEU A O 1
ATOM 701 N N . GLU A 1 112 ? -12.677 15.273 43.788 1.00 8.77 686 GLU A N 1
ATOM 702 C CA . GLU A 1 112 ? -13.554 15.292 42.614 1.00 9.39 686 GLU A CA 1
ATOM 703 C C . GLU A 1 112 ? -14.769 16.181 42.857 1.00 10.00 686 GLU A C 1
ATOM 704 O O . GLU A 1 112 ? -15.234 16.864 41.941 1.00 11.56 686 GLU A O 1
ATOM 710 N N . GLY A 1 113 ? -15.263 16.203 44.089 1.00 10.17 687 GLY A N 1
ATOM 711 C CA . GLY A 1 113 ? -16.319 17.136 44.463 1.00 10.42 687 GLY A CA 1
ATOM 712 C C . GLY A 1 113 ? -17.084 16.669 45.673 1.00 10.41 687 GLY A C 1
ATOM 713 O O . GLY A 1 113 ? -16.662 15.743 46.362 1.00 10.25 687 GLY A O 1
ATOM 714 N N . VAL A 1 114 ? -18.212 17.339 45.921 1.00 11.14 688 VAL A N 1
ATOM 715 C CA . VAL A 1 114 ? -19.084 17.043 47.045 1.00 11.92 688 VAL A CA 1
ATOM 716 C C . VAL A 1 114 ? -20.529 16.917 46.578 1.00 11.91 688 VAL A C 1
ATOM 717 O O . VAL A 1 114 ? -20.888 17.404 45.508 1.00 12.31 688 VAL A O 1
ATOM 721 N N . VAL A 1 115 ? -21.334 16.231 47.382 1.00 12.53 689 VAL A N 1
ATOM 722 C CA . VAL A 1 115 ? -22.791 16.227 47.228 1.00 13.78 689 VAL A CA 1
ATOM 723 C C . VAL A 1 115 ? -23.382 16.795 48.504 1.00 14.36 689 VAL A C 1
ATOM 724 O O . VAL A 1 115 ? -23.207 16.232 49.582 1.00 14.41 689 VAL A O 1
ATOM 728 N N . THR A 1 116 ? -24.065 17.928 48.370 1.00 15.54 690 THR A N 1
ATOM 729 C CA . THR A 1 116 ? -24.715 18.580 49.503 1.00 16.29 690 THR A CA 1
ATOM 730 C C . THR A 1 116 ? -26.210 18.840 49.280 1.00 16.69 690 THR A C 1
ATOM 731 O O . THR A 1 116 ? -26.955 19.012 50.249 0.50 16.26 690 THR A O 1
ATOM 735 N N . LYS A 1 117 ? -26.647 18.858 48.021 1.00 17.00 691 LYS A N 1
ATOM 736 C CA . LYS A 1 117 ? -28.042 19.172 47.680 1.00 17.66 691 LYS A CA 1
ATOM 737 C C . LYS A 1 117 ? -28.972 17.967 47.826 1.00 18.29 691 LYS A C 1
ATOM 738 O O . LYS A 1 117 ? -30.189 18.103 47.682 1.00 18.74 691 LYS A O 1
ATOM 744 N N . SER A 1 118 ? -28.400 16.794 48.078 1.00 18.64 692 SER A N 1
ATOM 745 C CA . SER A 1 118 ? -29.157 15.610 48.458 1.00 18.92 692 SER A CA 1
ATOM 746 C C . SER A 1 118 ? -28.415 14.950 49.606 1.00 19.09 692 SER A C 1
ATOM 747 O O . SER A 1 118 ? -27.228 15.216 49.836 1.00 18.93 692 SER A O 1
ATOM 750 N N . LYS A 1 119 ? -29.114 14.087 50.325 1.00 19.29 693 LYS A N 1
ATOM 751 C CA . LYS A 1 119 ? -28.556 13.431 51.492 1.00 19.54 693 LYS A CA 1
ATOM 752 C C . LYS A 1 119 ? -28.624 11.922 51.251 1.00 19.06 693 LYS A C 1
ATOM 753 O O . LYS A 1 119 ? -29.591 11.439 50.662 0.50 19.05 693 LYS A O 1
ATOM 759 N N . PRO A 1 120 ? -27.598 11.167 51.685 0.50 18.07 694 PRO A N 1
ATOM 760 C CA . PRO A 1 120 ? -26.458 11.568 52.513 0.50 17.23 694 PRO A CA 1
ATOM 761 C C . PRO A 1 120 ? -25.469 12.506 51.818 1.00 16.84 694 PRO A C 1
ATOM 762 O O . PRO A 1 120 ? -25.221 12.375 50.623 1.00 16.42 694 PRO A O 1
ATOM 766 N N . VAL A 1 121 ? -24.936 13.455 52.583 1.00 16.04 695 VAL A N 1
ATOM 767 C CA . VAL A 1 121 ? -23.891 14.360 52.107 1.00 15.57 695 VAL A CA 1
ATOM 768 C C . VAL A 1 121 ? -22.621 13.549 51.830 1.00 14.48 695 VAL A C 1
ATOM 769 O O . VAL A 1 121 ? -22.319 12.621 52.571 1.00 14.72 695 VAL A O 1
ATOM 773 N N . MET A 1 122 ? -21.905 13.883 50.754 1.00 14.04 696 MET A N 1
ATOM 774 C CA . MET A 1 122 ? -20.747 13.096 50.311 1.00 13.88 696 MET A CA 1
ATOM 775 C C . MET A 1 122 ? -19.529 13.943 49.974 1.00 12.81 696 MET A C 1
ATOM 776 O O . MET A 1 122 ? -19.652 15.058 49.486 1.00 12.37 696 MET A O 1
ATOM 781 N N . ILE A 1 123 ? -18.353 13.358 50.205 1.00 12.19 697 ILE A N 1
ATOM 782 C CA . ILE A 1 123 ? -17.090 13.870 49.679 1.00 11.90 697 ILE A CA 1
ATOM 783 C C . ILE A 1 123 ? -16.516 12.782 48.771 1.00 10.48 697 ILE A C 1
ATOM 784 O O . ILE A 1 123 ? -16.418 11.617 49.174 1.00 11.47 697 ILE A O 1
ATOM 789 N N . VAL A 1 124 ? -16.165 13.167 47.548 1.00 9.77 698 VAL A N 1
ATOM 790 C CA . VAL A 1 124 ? -15.707 12.223 46.528 1.00 9.50 698 VAL A CA 1
ATOM 791 C C . VAL A 1 124 ? -14.275 12.577 46.132 1.00 8.63 698 VAL A C 1
ATOM 792 O O . VAL A 1 124 ? -14.012 13.700 45.690 1.00 8.81 698 VAL A O 1
ATOM 796 N N . THR A 1 125 ? -13.358 11.626 46.305 1.00 8.59 699 THR A N 1
ATOM 797 C CA . THR A 1 125 ? -11.952 11.879 46.108 1.00 9.61 699 THR A CA 1
ATOM 798 C C . THR A 1 125 ? -11.342 10.804 45.220 1.00 9.60 699 THR A C 1
ATOM 799 O O . THR A 1 125 ? -11.973 9.803 44.874 1.00 9.36 699 THR A O 1
ATOM 803 N N . GLU A 1 126 ? -10.089 11.051 44.858 1.00 10.90 700 GLU A N 1
ATOM 804 C CA . GLU A 1 126 ? -9.244 10.137 44.117 0.75 9.95 700 GLU A CA 1
ATOM 805 C C . GLU A 1 126 ? -9.215 8.733 44.709 1.00 10.46 700 GLU A C 1
ATOM 806 O O . GLU A 1 126 ? -8.932 8.577 45.868 1.00 11.65 700 GLU A O 1
ATOM 812 N N . TYR A 1 127 ? -9.458 7.718 43.887 1.00 10.11 701 TYR A N 1
ATOM 813 C CA . TYR A 1 127 ? -9.339 6.328 44.332 1.00 9.94 701 TYR A CA 1
ATOM 814 C C . TYR A 1 127 ? -7.867 5.924 44.403 1.00 9.24 701 TYR A C 1
ATOM 815 O O . TYR A 1 127 ? -7.110 6.168 43.475 1.00 10.50 701 TYR A O 1
ATOM 824 N N . MET A 1 128 ? -7.475 5.287 45.502 1.00 9.14 702 MET A N 1
ATOM 825 C CA . MET A 1 128 ? -6.086 4.870 45.716 1.00 9.90 702 MET A CA 1
ATOM 826 C C . MET A 1 128 ? -6.106 3.391 46.074 1.00 10.38 702 MET A C 1
ATOM 827 O O . MET A 1 128 ? -6.394 3.019 47.205 1.00 10.88 702 MET A O 1
ATOM 832 N N . GLU A 1 129 ? -5.809 2.561 45.081 1.00 10.71 703 GLU A N 1
ATOM 833 C CA A GLU A 1 129 ? -6.005 1.113 45.173 0.50 11.30 703 GLU A CA 1
ATOM 834 C CA B GLU A 1 129 ? -6.054 1.126 45.214 0.50 11.34 703 GLU A CA 1
ATOM 835 C C . GLU A 1 129 ? -5.305 0.485 46.372 1.00 11.34 703 GLU A C 1
ATOM 836 O O . GLU A 1 129 ? -5.820 -0.453 46.986 1.00 12.65 703 GLU A O 1
ATOM 847 N N . ASN A 1 130 ? -4.107 0.976 46.680 1.00 10.57 704 ASN A N 1
ATOM 848 C CA . ASN A 1 130 ? -3.275 0.324 47.682 1.00 10.75 704 ASN A CA 1
ATOM 849 C C . ASN A 1 130 ? -3.368 0.944 49.070 1.00 10.68 704 ASN A C 1
ATOM 850 O O . ASN A 1 130 ? -2.645 0.535 49.986 1.00 11.34 704 ASN A O 1
ATOM 855 N N . GLY A 1 131 ? -4.304 1.876 49.256 1.00 10.82 705 GLY A N 1
ATOM 856 C CA . GLY A 1 131 ? -4.651 2.349 50.588 1.00 10.69 705 GLY A CA 1
ATOM 857 C C . GLY A 1 131 ? -3.574 3.147 51.295 1.00 10.33 705 GLY A C 1
ATOM 858 O O . GLY A 1 131 ? -2.747 3.809 50.655 1.00 10.28 705 GLY A O 1
ATOM 859 N N A SER A 1 132 ? -3.591 3.093 52.625 0.50 10.50 706 SER A N 1
ATOM 860 N N B SER A 1 132 ? -3.573 3.083 52.622 0.50 10.40 706 SER A N 1
ATOM 861 C CA A SER A 1 132 ? -2.623 3.820 53.442 0.50 10.49 706 SER A CA 1
ATOM 862 C CA B SER A 1 132 ? -2.621 3.849 53.419 0.50 10.31 706 SER A CA 1
ATOM 863 C C A SER A 1 132 ? -1.228 3.224 53.269 0.50 9.65 706 SER A C 1
ATOM 864 C C B SER A 1 132 ? -1.226 3.231 53.356 0.50 9.55 706 SER A C 1
ATOM 865 O O A SER A 1 132 ? -1.064 1.998 53.151 0.50 9.54 706 SER A O 1
ATOM 866 O O B SER A 1 132 ? -1.059 2.006 53.437 0.50 9.42 706 SER A O 1
ATOM 871 N N . LEU A 1 133 ? -0.227 4.097 53.240 1.00 9.33 707 LEU A N 1
ATOM 872 C CA . LEU A 1 133 ? 1.129 3.676 52.976 1.00 9.43 707 LEU A CA 1
ATOM 873 C C . LEU A 1 133 ? 1.722 2.819 54.090 1.00 9.31 707 LEU A C 1
ATOM 874 O O . LEU A 1 133 ? 2.436 1.854 53.801 1.00 9.10 707 LEU A O 1
ATOM 879 N N . ASP A 1 134 ? 1.464 3.156 55.347 1.00 9.72 708 ASP A N 1
ATOM 880 C CA . ASP A 1 134 ? 2.069 2.387 56.435 1.00 10.18 708 ASP A CA 1
ATOM 881 C C . ASP A 1 134 ? 1.600 0.923 56.424 1.00 10.33 708 ASP A C 1
ATOM 882 O O . ASP A 1 134 ? 2.416 -0.006 56.520 1.00 10.42 708 ASP A O 1
ATOM 887 N N . SER A 1 135 ? 0.294 0.723 56.277 1.00 10.48 709 SER A N 1
ATOM 888 C CA A SER A 1 135 ? -0.242 -0.633 56.270 0.25 10.40 709 SER A CA 1
ATOM 889 C CA B SER A 1 135 ? -0.286 -0.619 56.239 0.25 10.62 709 SER A CA 1
ATOM 890 C CA C SER A 1 135 ? -0.282 -0.619 56.239 0.50 10.93 709 SER A CA 1
ATOM 891 C C . SER A 1 135 ? 0.180 -1.388 55.007 1.00 10.51 709 SER A C 1
ATOM 892 O O . SER A 1 135 ? 0.458 -2.593 55.075 1.00 11.12 709 SER A O 1
ATOM 899 N N . PHE A 1 136 ? 0.253 -0.692 53.872 1.00 9.90 710 PHE A N 1
ATOM 900 C CA . PHE A 1 136 ? 0.722 -1.309 52.633 1.00 9.55 710 PHE A CA 1
ATOM 901 C C . PHE A 1 136 ? 2.158 -1.816 52.795 1.00 8.55 710 PHE A C 1
ATOM 902 O O . PHE A 1 136 ? 2.455 -2.973 52.460 1.00 9.29 710 PHE A O 1
ATOM 910 N N . LEU A 1 137 ? 3.045 -0.979 53.328 1.00 8.59 711 LEU A N 1
ATOM 911 C CA . LEU A 1 137 ? 4.429 -1.394 53.489 1.00 8.89 711 LEU A CA 1
ATOM 912 C C . LEU A 1 137 ? 4.590 -2.532 54.488 1.00 9.10 711 LEU A C 1
ATOM 913 O O . LEU A 1 137 ? 5.445 -3.397 54.286 1.00 9.53 711 LEU A O 1
ATOM 918 N N . ARG A 1 138 ? 3.773 -2.559 55.531 1.00 9.27 712 ARG A N 1
ATOM 919 C CA . ARG A 1 138 ? 3.856 -3.650 56.501 1.00 10.34 712 ARG A CA 1
ATOM 920 C C . ARG A 1 138 ? 3.529 -5.007 55.867 1.00 10.27 712 ARG A C 1
ATOM 921 O O . ARG A 1 138 ? 4.056 -6.041 56.306 1.00 11.41 712 ARG A O 1
ATOM 929 N N . LYS A 1 139 ? 2.684 -5.003 54.836 1.00 10.05 713 LYS A N 1
ATOM 930 C CA A LYS A 1 139 ? 2.330 -6.230 54.127 0.50 10.48 713 LYS A CA 1
ATOM 931 C CA B LYS A 1 139 ? 2.322 -6.220 54.105 0.50 10.45 713 LYS A CA 1
ATOM 932 C C . LYS A 1 139 ? 3.439 -6.675 53.170 1.00 10.08 713 LYS A C 1
ATOM 933 O O . LYS A 1 139 ? 3.404 -7.800 52.656 1.00 11.64 713 LYS A O 1
ATOM 944 N N . HIS A 1 140 ? 4.419 -5.802 52.920 1.00 10.67 714 HIS A N 1
ATOM 945 C CA . HIS A 1 140 ? 5.435 -6.057 51.905 1.00 10.56 714 HIS A CA 1
ATOM 946 C C . HIS A 1 140 ? 6.839 -5.842 52.446 1.00 10.90 714 HIS A C 1
ATOM 947 O O . HIS A 1 140 ? 7.712 -5.352 51.745 1.00 11.00 714 HIS A O 1
ATOM 954 N N . ASP A 1 141 ? 7.058 -6.264 53.685 1.00 11.47 715 ASP A N 1
ATOM 955 C CA A ASP A 1 141 ? 8.329 -6.017 54.356 0.50 11.68 715 ASP A CA 1
ATOM 956 C CA B ASP A 1 141 ? 8.333 -6.021 54.357 0.50 11.73 715 ASP A CA 1
ATOM 957 C C . ASP A 1 141 ? 9.510 -6.516 53.526 1.00 11.71 715 ASP A C 1
ATOM 958 O O . ASP A 1 141 ? 9.562 -7.692 53.157 1.00 11.95 715 ASP A O 1
ATOM 967 N N . ALA A 1 142 ? 10.453 -5.619 53.250 1.00 12.16 716 ALA A N 1
ATOM 968 C CA . ALA A 1 142 ? 11.677 -5.917 52.510 1.00 12.19 716 ALA A CA 1
ATOM 969 C C . ALA A 1 142 ? 11.461 -6.362 51.062 1.00 12.44 716 ALA A C 1
ATOM 970 O O . ALA A 1 142 ? 12.360 -6.963 50.475 1.00 14.11 716 ALA A O 1
ATOM 972 N N . GLN A 1 143 ? 10.310 -6.041 50.468 1.00 11.60 717 GLN A N 1
ATOM 973 C CA . GLN A 1 143 ? 9.975 -6.531 49.127 1.00 11.15 717 GLN A CA 1
ATOM 974 C C . GLN A 1 143 ? 10.119 -5.520 47.992 1.00 11.21 717 GLN A C 1
ATOM 975 O O . GLN A 1 143 ? 9.922 -5.882 46.827 1.00 11.77 717 GLN A O 1
ATOM 981 N N . PHE A 1 144 ? 10.436 -4.264 48.305 1.00 10.84 718 PHE A N 1
ATOM 982 C CA . PHE A 1 144 ? 10.633 -3.251 47.272 1.00 11.10 718 PHE A CA 1
ATOM 983 C C . PHE A 1 144 ? 12.104 -2.932 47.127 1.00 11.30 718 PHE A C 1
ATOM 984 O O . PHE A 1 144 ? 12.886 -3.144 48.041 1.00 12.22 718 PHE A O 1
ATOM 992 N N . THR A 1 145 ? 12.482 -2.432 45.963 1.00 11.02 719 THR A N 1
ATOM 993 C CA . THR A 1 145 ? 13.845 -1.978 45.776 1.00 11.55 719 THR A CA 1
ATOM 994 C C . THR A 1 145 ? 14.007 -0.615 46.432 1.00 10.84 719 THR A C 1
ATOM 995 O O . THR A 1 145 ? 13.024 0.122 46.652 1.00 10.17 719 THR A O 1
ATOM 999 N N . VAL A 1 146 ? 15.245 -0.254 46.736 1.00 11.48 720 VAL A N 1
ATOM 1000 C CA A VAL A 1 146 ? 15.508 1.059 47.314 0.50 11.71 720 VAL A CA 1
ATOM 1001 C CA B VAL A 1 146 ? 15.514 1.056 47.314 0.50 11.64 720 VAL A CA 1
ATOM 1002 C C . VAL A 1 146 ? 15.028 2.163 46.374 1.00 11.59 720 VAL A C 1
ATOM 1003 O O . VAL A 1 146 ? 14.468 3.163 46.823 1.00 11.20 720 VAL A O 1
ATOM 1010 N N . ILE A 1 147 ? 15.204 1.983 45.070 1.00 11.70 721 ILE A N 1
ATOM 1011 C CA A ILE A 1 147 ? 14.761 3.012 44.130 0.50 11.72 721 ILE A CA 1
ATOM 1012 C CA B ILE A 1 147 ? 14.756 2.986 44.101 0.50 11.80 721 ILE A CA 1
ATOM 1013 C C . ILE A 1 147 ? 13.231 3.142 44.125 1.00 11.29 721 ILE A C 1
ATOM 1014 O O . ILE A 1 147 ? 12.708 4.258 44.008 1.00 11.23 721 ILE A O 1
ATOM 1023 N N . GLN A 1 148 ? 12.509 2.034 44.286 1.00 10.79 722 GLN A N 1
ATOM 1024 C CA . GLN A 1 148 ? 11.052 2.130 44.432 1.00 10.18 722 GLN A CA 1
ATOM 1025 C C . GLN A 1 148 ? 10.665 2.935 45.676 1.00 9.54 722 GLN A C 1
ATOM 1026 O O . GLN A 1 148 ? 9.774 3.790 45.626 1.00 9.65 722 GLN A O 1
ATOM 1032 N N . LEU A 1 149 ? 11.324 2.665 46.796 1.00 8.92 723 LEU A N 1
ATOM 1033 C CA . LEU A 1 149 ? 11.033 3.394 48.029 1.00 8.88 723 LEU A CA 1
ATOM 1034 C C . LEU A 1 149 ? 11.357 4.881 47.871 1.00 8.54 723 LEU A C 1
ATOM 1035 O O . LEU A 1 149 ? 10.584 5.745 48.320 1.00 8.49 723 LEU A O 1
ATOM 1040 N N . VAL A 1 150 ? 12.488 5.188 47.237 1.00 8.79 724 VAL A N 1
ATOM 1041 C CA . VAL A 1 150 ? 12.871 6.579 47.025 1.00 9.20 724 VAL A CA 1
ATOM 1042 C C . VAL A 1 150 ? 11.867 7.293 46.121 1.00 9.04 724 VAL A C 1
ATOM 1043 O O . VAL A 1 150 ? 11.565 8.472 46.341 1.00 8.85 724 VAL A O 1
ATOM 1047 N N . GLY A 1 151 ? 11.324 6.595 45.130 1.00 9.19 725 GLY A N 1
ATOM 1048 C CA . GLY A 1 151 ? 10.277 7.182 44.303 1.00 9.05 725 GLY A CA 1
ATOM 1049 C C . GLY A 1 151 ? 9.037 7.555 45.103 1.00 8.48 725 GLY A C 1
ATOM 1050 O O . GLY A 1 151 ? 8.438 8.626 44.894 1.00 8.90 725 GLY A O 1
ATOM 1051 N N . MET A 1 152 ? 8.640 6.675 46.019 1.00 8.25 726 MET A N 1
ATOM 1052 C CA . MET A 1 152 ? 7.519 6.957 46.915 1.00 8.54 726 MET A CA 1
ATOM 1053 C C . MET A 1 152 ? 7.801 8.229 47.719 1.00 8.00 726 MET A C 1
ATOM 1054 O O . MET A 1 152 ? 6.967 9.141 47.817 1.00 8.50 726 MET A O 1
ATOM 1059 N N . LEU A 1 153 ? 8.992 8.280 48.298 1.00 7.87 727 LEU A N 1
ATOM 1060 C CA . LEU A 1 153 ? 9.405 9.396 49.131 1.00 8.21 727 LEU A CA 1
ATOM 1061 C C . LEU A 1 153 ? 9.498 10.711 48.366 1.00 7.78 727 LEU A C 1
ATOM 1062 O O . LEU A 1 153 ? 9.183 11.780 48.912 1.00 7.65 727 LEU A O 1
ATOM 1067 N N . ARG A 1 154 ? 9.944 10.649 47.113 1.00 8.08 728 ARG A N 1
ATOM 1068 C CA . ARG A 1 154 ? 10.046 11.847 46.284 1.00 8.23 728 ARG A CA 1
ATOM 1069 C C . ARG A 1 154 ? 8.651 12.403 46.008 1.00 7.77 728 ARG A C 1
ATOM 1070 O O . ARG A 1 154 ? 8.454 13.624 46.045 1.00 8.01 728 ARG A O 1
ATOM 1078 N N . GLY A 1 155 ? 7.690 11.525 45.729 1.00 7.97 729 GLY A N 1
ATOM 1079 C CA . GLY A 1 155 ? 6.310 11.967 45.540 1.00 7.91 729 GLY A CA 1
ATOM 1080 C C . GLY A 1 155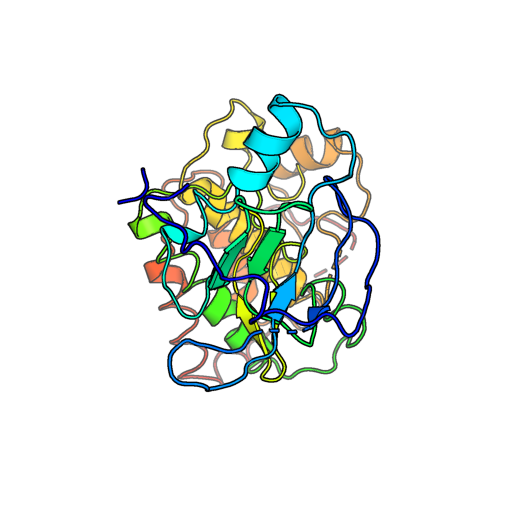 ? 5.757 12.680 46.757 1.00 7.50 729 GLY A C 1
ATOM 1081 O O . GLY A 1 155 ? 5.155 13.762 46.643 1.00 7.86 729 GLY A O 1
ATOM 1082 N N . ILE A 1 156 ? 5.961 12.089 47.927 1.00 7.35 730 ILE A N 1
ATOM 1083 C CA . ILE A 1 156 ? 5.495 12.716 49.157 1.00 7.33 730 ILE A CA 1
ATOM 1084 C C . ILE A 1 156 ? 6.138 14.104 49.328 1.00 6.72 730 ILE A C 1
ATOM 1085 O O . ILE A 1 156 ? 5.460 15.099 49.656 1.00 7.41 730 ILE A O 1
ATOM 1090 N N . ALA A 1 157 ? 7.448 14.175 49.109 1.00 6.90 731 ALA A N 1
ATOM 1091 C CA . ALA A 1 157 ? 8.162 15.452 49.245 1.00 7.17 731 ALA A CA 1
ATOM 1092 C C . ALA A 1 157 ? 7.654 16.498 48.263 1.00 7.13 731 ALA A C 1
ATOM 1093 O O . ALA A 1 157 ? 7.554 17.687 48.608 1.00 7.54 731 ALA A O 1
ATOM 1095 N N . SER A 1 158 ? 7.342 16.082 47.040 1.00 7.33 732 SER A N 1
ATOM 1096 C CA A SER A 1 158 ? 6.829 17.008 46.039 0.50 7.23 732 SER A CA 1
ATOM 1097 C CA B SER A 1 158 ? 6.821 17.011 46.041 0.50 7.86 732 SER A CA 1
ATOM 1098 C C . SER A 1 158 ? 5.460 17.566 46.446 1.00 7.37 732 SER A C 1
ATOM 1099 O O . SER A 1 158 ? 5.200 18.773 46.317 1.00 7.55 732 SER A O 1
ATOM 1104 N N . GLY A 1 159 ? 4.582 16.698 46.952 1.00 7.19 733 GLY A N 1
ATOM 1105 C CA . GLY A 1 159 ? 3.289 17.153 47.460 1.00 7.08 733 GLY A CA 1
ATOM 1106 C C . GLY A 1 159 ? 3.482 18.153 48.589 1.00 7.13 733 GLY A C 1
ATOM 1107 O O . GLY A 1 159 ? 2.814 19.198 48.643 1.00 7.15 733 GLY A O 1
ATOM 1108 N N . MET A 1 160 ? 4.403 17.857 49.497 1.00 7.13 734 MET A N 1
ATOM 1109 C CA . MET A 1 160 ? 4.659 18.758 50.618 1.00 7.28 734 MET A CA 1
ATOM 1110 C C . MET A 1 160 ? 5.292 20.073 50.174 1.00 7.33 734 MET A C 1
ATOM 1111 O O . MET A 1 160 ? 5.042 21.120 50.800 1.00 7.53 734 MET A O 1
ATOM 1116 N N . LYS A 1 161 ? 6.131 20.049 49.144 1.00 7.76 735 LYS A N 1
ATOM 1117 C CA . LYS A 1 161 ? 6.679 21.283 48.594 1.00 8.01 735 LYS A CA 1
ATOM 1118 C C . LYS A 1 161 ? 5.543 22.179 48.122 1.00 7.85 735 LYS A C 1
ATOM 1119 O O . LYS A 1 161 ? 5.568 23.395 48.357 1.00 7.97 735 LYS A O 1
ATOM 1125 N N . TYR A 1 162 ? 4.537 21.607 47.475 1.00 7.77 736 TYR A N 1
ATOM 1126 C CA A TYR A 1 162 ? 3.403 22.424 47.032 0.50 7.87 736 TYR A CA 1
ATOM 1127 C CA B TYR A 1 162 ? 3.396 22.358 47.017 0.50 8.37 736 TYR A CA 1
ATOM 1128 C C . TYR A 1 162 ? 2.580 22.920 48.205 1.00 8.07 736 TYR A C 1
ATOM 1129 O O . TYR A 1 162 ? 2.224 24.110 48.239 1.00 8.24 736 TYR A O 1
ATOM 1146 N N . LEU A 1 163 ? 2.289 22.069 49.189 1.00 7.96 737 LEU A N 1
ATOM 1147 C CA . LEU A 1 163 ? 1.530 22.556 50.348 1.00 8.24 737 LEU A CA 1
ATOM 1148 C C . LEU A 1 163 ? 2.249 23.703 51.049 1.00 8.02 737 LEU A C 1
ATOM 1149 O O . LEU A 1 163 ? 1.640 24.738 51.387 1.00 8.65 737 LEU A O 1
ATOM 1154 N N . SER A 1 164 ? 3.548 23.545 51.247 1.00 8.01 738 SER A N 1
ATOM 1155 C CA . SER A 1 164 ? 4.314 24.587 51.910 1.00 8.24 738 SER A CA 1
ATOM 1156 C C . SER A 1 164 ? 4.419 25.848 51.049 1.00 8.18 738 SER A C 1
ATOM 1157 O O . SER A 1 164 ? 4.349 26.963 51.592 1.00 8.19 738 SER A O 1
ATOM 1160 N N . ASP A 1 165 ? 4.521 25.699 49.729 1.00 8.04 739 ASP A N 1
ATOM 1161 C CA . ASP A 1 165 ? 4.462 26.850 48.822 1.00 8.60 739 ASP A CA 1
ATOM 1162 C C . ASP A 1 165 ? 3.155 27.612 48.967 1.00 8.51 739 ASP A C 1
ATOM 1163 O O . ASP A 1 165 ? 3.111 28.835 48.771 1.00 8.90 739 ASP A O 1
ATOM 1168 N N . MET A 1 166 ? 2.082 26.898 49.273 1.00 8.73 740 MET A N 1
ATOM 1169 C CA . MET A 1 166 ? 0.768 27.500 49.467 1.00 9.42 740 MET A CA 1
ATOM 1170 C C . MET A 1 166 ? 0.595 28.068 50.875 1.00 10.10 740 MET A C 1
ATOM 1171 O O . MET A 1 166 ? -0.395 28.750 51.145 1.00 11.13 740 MET A O 1
ATOM 1176 N N . GLY A 1 167 ? 1.535 27.801 51.772 1.00 9.52 741 GLY A N 1
ATOM 1177 C CA . GLY A 1 167 ? 1.439 28.290 53.143 1.00 9.86 741 GLY A CA 1
ATOM 1178 C C . GLY A 1 167 ? 0.559 27.414 54.021 1.00 9.54 741 GLY A C 1
ATOM 1179 O O . GLY A 1 167 ? 0.153 27.836 55.110 1.00 11.12 741 GLY A O 1
ATOM 1180 N N . TYR A 1 168 ? 0.286 26.184 53.574 1.00 9.07 742 TYR A N 1
ATOM 1181 C CA . TYR A 1 168 ? -0.493 25.245 54.354 1.00 9.19 742 TYR A CA 1
ATOM 1182 C C . TYR A 1 168 ? 0.439 24.366 55.168 1.00 9.19 742 TYR A C 1
ATOM 1183 O O . TYR A 1 168 ? 1.287 23.665 54.602 1.00 9.39 742 TYR A O 1
ATOM 1192 N N . VAL A 1 169 ? 0.282 24.416 56.489 1.00 9.42 743 VAL A N 1
ATOM 1193 C CA . VAL A 1 169 ? 1.020 23.566 57.410 1.00 9.72 743 VAL A CA 1
ATOM 1194 C C . VAL A 1 169 ? 0.121 22.394 57.757 1.00 9.54 743 VAL A C 1
ATOM 1195 O O . VAL A 1 169 ? -0.969 22.563 58.299 1.00 10.54 743 VAL A O 1
ATOM 1199 N N . HIS A 1 170 ? 0.553 21.195 57.392 1.00 9.47 744 HIS A N 1
ATOM 1200 C CA . HIS A 1 170 ? -0.300 20.024 57.487 1.00 9.68 744 HIS A CA 1
ATOM 1201 C C . HIS A 1 170 ? -0.562 19.603 58.937 1.00 9.72 744 HIS A C 1
ATOM 1202 O O . HIS A 1 170 ? -1.711 19.329 59.310 1.00 10.53 744 HIS A O 1
ATOM 1209 N N . ARG A 1 171 ? 0.513 19.540 59.724 1.00 10.10 745 ARG A N 1
ATOM 1210 C CA . ARG A 1 171 ? 0.504 19.188 61.162 1.00 11.05 745 ARG A CA 1
ATOM 1211 C C . ARG A 1 171 ? 0.299 17.728 61.488 1.00 11.17 745 ARG A C 1
ATOM 1212 O O . ARG A 1 171 ? 0.537 17.347 62.636 1.00 12.22 745 ARG A O 1
ATOM 1220 N N . ASP A 1 172 ? -0.137 16.914 60.529 1.00 11.41 746 ASP A N 1
ATOM 1221 C CA . ASP A 1 172 ? -0.321 15.484 60.774 1.00 11.75 746 ASP A CA 1
ATOM 1222 C C . ASP A 1 172 ? 0.253 14.656 59.616 1.00 11.38 746 ASP A C 1
ATOM 1223 O O . ASP A 1 172 ? -0.335 13.663 59.172 1.00 12.06 746 ASP A O 1
ATOM 1228 N N . LEU A 1 173 ? 1.427 15.060 59.131 1.00 10.13 747 LEU A N 1
ATOM 1229 C CA . LEU A 1 173 ? 2.110 14.297 58.094 1.00 9.82 747 LEU A CA 1
ATOM 1230 C C . LEU A 1 173 ? 2.665 13.026 58.743 1.00 9.42 747 LEU A C 1
ATOM 1231 O O . LEU A 1 173 ? 3.447 13.091 59.687 1.00 11.45 747 LEU A O 1
ATOM 1236 N N . ALA A 1 174 ? 2.222 11.877 58.242 1.00 8.95 748 ALA A N 1
ATOM 1237 C CA . ALA A 1 174 ? 2.554 10.555 58.787 1.00 8.54 748 ALA A CA 1
ATOM 1238 C C . ALA A 1 174 ? 2.247 9.550 57.695 1.00 8.32 748 ALA A C 1
ATOM 1239 O O . ALA A 1 174 ? 1.382 9.800 56.859 1.00 8.37 748 ALA A O 1
ATOM 1241 N N . ALA A 1 175 ? 2.927 8.409 57.695 1.00 8.16 749 ALA A N 1
ATOM 1242 C CA . ALA A 1 175 ? 2.701 7.424 56.638 1.00 8.98 749 ALA A CA 1
ATOM 1243 C C . ALA A 1 175 ? 1.238 6.965 56.586 1.00 9.26 749 ALA A C 1
ATOM 1244 O O . ALA A 1 175 ? 0.731 6.666 55.507 1.00 10.08 749 ALA A O 1
ATOM 1246 N N . ARG A 1 176 ? 0.548 6.938 57.729 1.00 9.84 750 ARG A N 1
ATOM 1247 C CA A ARG A 1 176 ? -0.866 6.544 57.744 0.80 10.83 750 ARG A CA 1
ATOM 1248 C CA B ARG A 1 176 ? -0.870 6.561 57.765 0.20 10.33 750 ARG A CA 1
ATOM 1249 C C . ARG A 1 176 ? -1.752 7.543 56.994 1.00 10.56 750 ARG A C 1
ATOM 1250 O O . ARG A 1 176 ? -2.871 7.207 56.606 1.00 12.01 750 ARG A O 1
ATOM 1265 N N . ASN A 1 177 ? -1.259 8.768 56.801 1.00 10.11 751 ASN A N 1
ATOM 1266 C CA . ASN A 1 177 ? -1.994 9.815 56.091 1.00 10.61 751 ASN A CA 1
ATOM 1267 C C . ASN A 1 177 ? -1.504 10.030 54.668 1.00 10.35 751 ASN A C 1
ATOM 1268 O O . ASN A 1 177 ? -1.854 11.029 54.028 1.00 11.41 751 ASN A O 1
ATOM 1273 N N . ILE A 1 178 ? -0.696 9.093 54.182 1.00 9.82 752 ILE A N 1
ATOM 1274 C CA A ILE A 1 178 ? -0.260 9.052 52.788 0.50 9.39 752 ILE A CA 1
ATOM 1275 C CA B ILE A 1 178 ? -0.285 9.062 52.792 0.50 9.84 752 ILE A CA 1
ATOM 1276 C C . ILE A 1 178 ? -0.990 7.873 52.154 1.00 9.13 752 ILE A C 1
ATOM 1277 O O . ILE A 1 178 ? -1.009 6.782 52.729 1.00 9.80 752 ILE A O 1
ATOM 1286 N N . LEU A 1 179 ? -1.592 8.094 50.986 1.00 8.48 753 LEU A N 1
ATOM 1287 C CA . LEU A 1 179 ? -2.246 7.025 50.240 1.00 8.58 753 LEU A CA 1
ATOM 1288 C C . LEU A 1 179 ? -1.387 6.658 49.037 1.00 7.94 753 LEU A C 1
ATOM 1289 O O . LEU A 1 179 ? -0.651 7.496 48.509 1.00 8.58 753 LEU A O 1
ATOM 1294 N N . ILE A 1 180 ? -1.504 5.407 48.592 1.00 8.44 754 ILE A N 1
ATOM 1295 C CA . ILE A 1 180 ? -0.663 4.909 47.514 1.00 8.53 754 ILE A CA 1
ATOM 1296 C C . ILE A 1 180 ? -1.527 4.190 46.474 1.00 8.88 754 ILE A C 1
ATOM 1297 O O . ILE A 1 180 ? -2.396 3.384 46.828 1.00 9.07 754 ILE A O 1
ATOM 1302 N N . ASN A 1 181 ? -1.325 4.547 45.206 1.00 9.18 755 ASN A N 1
ATOM 1303 C CA . ASN A 1 181 ? -2.173 4.035 44.134 1.00 10.13 755 ASN A CA 1
ATOM 1304 C C . ASN A 1 181 ? -1.603 2.773 43.480 1.00 10.13 755 ASN A C 1
ATOM 1305 O O . ASN A 1 181 ? -0.608 2.217 43.936 1.00 10.27 755 ASN A O 1
ATOM 1310 N N . SER A 1 182 ? -2.275 2.299 42.433 1.00 10.71 756 SER A N 1
ATOM 1311 C CA . SER A 1 182 ? -1.895 1.041 41.787 1.00 11.74 756 SER A CA 1
ATOM 1312 C C . SER A 1 182 ? -0.500 1.078 41.174 1.00 12.06 756 SER A C 1
ATOM 1313 O O . SER A 1 182 ? 0.105 0.017 40.987 1.00 13.34 756 SER A O 1
ATOM 1316 N N . ASN A 1 183 ? -0.003 2.275 40.847 1.00 12.18 757 ASN A N 1
ATOM 1317 C CA . ASN A 1 183 ? 1.329 2.448 40.279 1.00 12.34 757 ASN A CA 1
ATOM 1318 C C . ASN A 1 183 ? 2.364 2.888 41.315 1.00 11.73 757 ASN A C 1
ATOM 1319 O O . ASN A 1 183 ? 3.462 3.301 40.953 1.00 12.59 757 ASN A O 1
ATOM 1324 N N . LEU A 1 184 ? 2.012 2.761 42.595 1.00 10.60 758 LEU A N 1
ATOM 1325 C CA . LEU A 1 184 ? 2.884 3.098 43.735 1.00 10.43 758 LEU A CA 1
ATOM 1326 C C . LEU A 1 184 ? 3.134 4.595 43.892 1.00 9.71 758 LEU A C 1
ATOM 1327 O O . LEU A 1 184 ? 4.053 4.995 44.607 1.00 10.27 758 LEU A O 1
ATOM 1332 N N . VAL A 1 185 ? 2.309 5.427 43.259 1.00 9.46 759 VAL A N 1
ATOM 1333 C CA . VAL A 1 185 ? 2.402 6.874 43.453 1.00 9.37 759 VAL A CA 1
ATOM 1334 C C . VAL A 1 185 ? 1.766 7.226 44.794 1.00 8.61 759 VAL A C 1
ATOM 1335 O O . VAL A 1 185 ? 0.643 6.818 45.091 1.00 9.02 759 VAL A O 1
ATOM 1339 N N . CYS A 1 186 ? 2.502 7.996 45.596 1.00 8.34 760 CYS A N 1
ATOM 1340 C CA . CYS A 1 186 ? 2.089 8.355 46.944 1.00 8.24 760 CYS A CA 1
ATOM 1341 C C . CYS A 1 186 ? 1.593 9.790 46.972 1.00 8.14 760 CYS A C 1
ATOM 1342 O O . CYS A 1 186 ? 2.178 10.679 46.343 1.00 8.63 760 CYS A O 1
ATOM 1345 N N . LYS A 1 187 ? 0.507 9.996 47.702 1.00 8.14 761 LYS A N 1
ATOM 1346 C CA . LYS A 1 187 ? -0.173 11.285 47.738 1.00 8.20 761 LYS A CA 1
ATOM 1347 C C . LYS A 1 187 ? -0.589 11.635 49.154 1.00 7.91 761 LYS A C 1
ATOM 1348 O O . LYS A 1 187 ? -1.053 10.789 49.913 1.00 8.88 761 LYS A O 1
ATOM 1354 N N . VAL A 1 188 ? -0.396 12.903 49.500 1.00 8.07 762 VAL A N 1
ATOM 1355 C CA . VAL A 1 188 ? -0.738 13.394 50.822 1.00 8.91 762 VAL A CA 1
ATOM 1356 C C . VAL A 1 188 ? -2.259 13.497 50.953 1.00 9.41 762 VAL A C 1
ATOM 1357 O O . VAL A 1 188 ? -2.945 14.009 50.057 1.00 9.23 762 VAL A O 1
ATOM 1361 N N . SER A 1 189 ? -2.762 12.995 52.081 1.00 10.34 763 SER A N 1
ATOM 1362 C CA A SER A 1 189 ? -4.179 13.002 52.423 0.70 11.53 763 SER A CA 1
ATOM 1363 C CA B SER A 1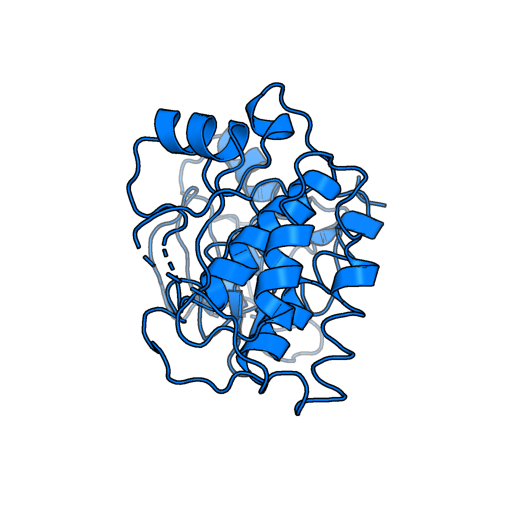 189 ? -4.184 13.079 52.399 0.30 11.12 763 SER A CA 1
ATOM 1364 C C . SER A 1 189 ? -4.382 13.610 53.822 1.00 11.65 763 SER A C 1
ATOM 1365 O O . SER A 1 189 ? -3.439 14.129 54.438 1.00 12.69 763 SER A O 1
ATOM 1370 N N . ASP A 1 190 ? -5.619 13.533 54.315 1.00 13.26 764 ASP A N 1
ATOM 1371 C CA . ASP A 1 190 ? -6.018 13.988 55.652 1.00 13.67 764 ASP A CA 1
ATOM 1372 C C . ASP A 1 190 ? -5.938 15.496 55.825 1.00 14.11 764 ASP A C 1
ATOM 1373 O O . ASP A 1 190 ? -4.994 16.035 56.411 0.50 13.76 764 ASP A O 1
ATOM 1378 N N A PHE A 1 191 ? -6.942 16.184 55.303 0.50 14.34 765 PHE A N 1
ATOM 1379 N N B PHE A 1 191 ? -6.964 16.172 55.328 0.50 14.10 765 PHE A N 1
ATOM 1380 C CA A PHE A 1 191 ? -7.007 17.634 55.388 0.50 14.41 765 PHE A CA 1
ATOM 1381 C CA B PHE A 1 191 ? -7.059 17.619 55.401 0.50 14.01 765 PHE A CA 1
ATOM 1382 C C A PHE A 1 191 ? -8.154 18.065 56.297 0.50 15.08 765 PHE A C 1
ATOM 1383 C C B PHE A 1 191 ? -8.265 18.036 56.239 0.50 14.56 765 PHE A C 1
ATOM 1384 O O A PHE A 1 191 ? -8.550 17.324 57.195 0.50 15.70 765 PHE A O 1
ATOM 1385 O O B PHE A 1 191 ? -8.722 19.176 56.167 0.50 14.65 765 PHE A O 1
ATOM 1400 N N . ILE A 1 214 ? 2.141 12.795 68.996 1.00 16.89 788 ILE A N 1
ATOM 1401 C CA . ILE A 1 214 ? 3.448 13.231 69.458 1.00 15.85 788 ILE A CA 1
ATOM 1402 C C . ILE A 1 214 ? 4.591 12.685 68.603 1.00 15.03 788 ILE A C 1
ATOM 1403 O O . ILE A 1 214 ? 5.570 13.381 68.366 1.00 14.71 788 ILE A O 1
ATOM 1408 N N . ARG A 1 215 ? 4.470 11.437 68.156 1.00 13.96 789 ARG A N 1
ATOM 1409 C CA . ARG A 1 215 ? 5.571 10.769 67.453 1.00 13.34 789 ARG A CA 1
ATOM 1410 C C . ARG A 1 215 ? 6.003 11.442 66.155 1.00 12.02 789 ARG A C 1
ATOM 1411 O O . ARG A 1 215 ? 7.140 11.263 65.727 1.00 11.82 789 ARG A O 1
ATOM 1419 N N . TRP A 1 216 ? 5.102 12.198 65.535 1.00 11.18 790 TRP A N 1
ATOM 1420 C CA . TRP A 1 216 ? 5.391 12.839 64.249 1.00 11.16 790 TRP A CA 1
ATOM 1421 C C . TRP A 1 216 ? 5.652 14.331 64.390 1.00 10.85 790 TRP A C 1
ATOM 1422 O O . TRP A 1 216 ? 5.987 14.999 63.408 1.00 11.60 790 TRP A O 1
ATOM 1433 N N . THR A 1 217 ? 5.523 14.855 65.609 1.00 11.15 791 THR A N 1
ATOM 1434 C CA . THR A 1 217 ? 5.519 16.295 65.824 1.00 11.05 791 THR A CA 1
ATOM 1435 C C . THR A 1 217 ? 6.898 16.797 66.241 1.00 10.94 791 THR A C 1
ATOM 1436 O O . THR A 1 217 ? 7.579 16.161 67.053 1.00 11.52 791 THR A O 1
ATOM 1440 N N . SER A 1 218 ? 7.308 17.940 65.697 1.00 10.72 792 SER A N 1
ATOM 1441 C CA . SER A 1 218 ? 8.619 18.496 66.023 1.00 10.87 792 SER A CA 1
ATOM 1442 C C . SER A 1 218 ? 8.676 18.916 67.497 1.00 10.97 792 SER A C 1
ATOM 1443 O O . SER A 1 218 ? 7.631 19.183 68.119 1.00 11.11 792 SER A O 1
ATOM 1446 N N . PRO A 1 219 ? 9.889 18.966 68.067 1.00 11.52 793 PRO A N 1
ATOM 1447 C CA . PRO A 1 219 ? 10.002 19.334 69.477 1.00 12.08 793 PRO A CA 1
ATOM 1448 C C . PRO A 1 219 ? 9.410 20.705 69.803 1.00 12.37 793 PRO A C 1
ATOM 1449 O O . PRO A 1 219 ? 8.789 20.858 70.856 1.00 12.45 793 PRO A O 1
ATOM 1453 N N . GLU A 1 220 ? 9.586 21.694 68.931 1.00 11.82 794 GLU A N 1
ATOM 1454 C CA . GLU A 1 220 ? 9.067 23.040 69.202 1.00 12.15 794 GLU A CA 1
ATOM 1455 C C . GLU A 1 220 ? 7.537 23.098 69.086 1.00 11.79 794 GLU A C 1
ATOM 1456 O O . GLU A 1 220 ? 6.883 23.875 69.792 1.00 12.20 794 GLU A O 1
ATOM 1462 N N . ALA A 1 221 ? 6.956 22.276 68.210 1.00 11.72 795 ALA A N 1
ATOM 1463 C CA . ALA A 1 221 ? 5.505 22.182 68.103 1.00 12.03 795 ALA A CA 1
ATOM 1464 C C . ALA A 1 221 ? 4.913 21.503 69.348 1.00 12.05 795 ALA A C 1
ATOM 1465 O O . ALA A 1 221 ? 3.856 21.908 69.836 1.00 12.69 795 ALA A O 1
ATOM 1467 N N . ILE A 1 222 ? 5.602 20.498 69.880 1.00 12.48 796 ILE A N 1
ATOM 1468 C CA . ILE A 1 222 ? 5.199 19.882 71.148 1.00 12.79 796 ILE A CA 1
ATOM 1469 C C . ILE A 1 222 ? 5.337 20.872 72.313 1.00 12.46 796 ILE A C 1
ATOM 1470 O O . ILE A 1 222 ? 4.434 20.982 73.156 1.00 13.86 796 ILE A O 1
ATOM 1475 N N . ALA A 1 223 ? 6.454 21.589 72.347 1.00 12.33 797 ALA A N 1
ATOM 1476 C CA . ALA A 1 223 ? 6.784 22.446 73.484 1.00 12.44 797 ALA A CA 1
ATOM 1477 C C . ALA A 1 223 ? 5.851 23.644 73.614 1.00 12.27 797 ALA A C 1
ATOM 1478 O O . ALA A 1 223 ? 5.401 23.962 74.727 1.00 12.45 797 ALA A O 1
ATOM 1480 N N . TYR A 1 224 ? 5.575 24.326 72.505 1.00 12.52 798 TYR A N 1
ATOM 1481 C CA . TYR A 1 224 ? 4.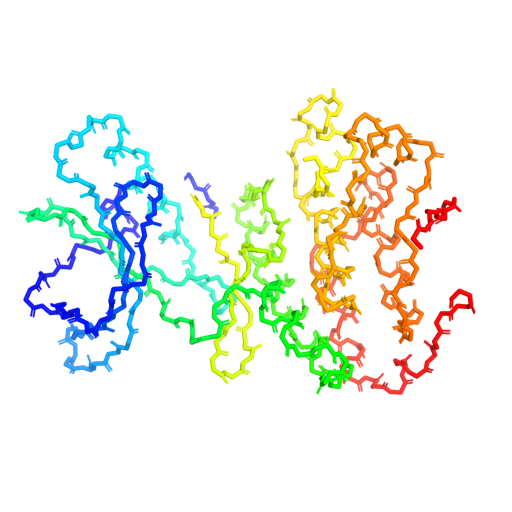729 25.522 72.565 1.00 13.21 798 TYR A CA 1
ATOM 1482 C C . TYR A 1 224 ? 3.917 25.796 71.304 1.00 13.26 798 TYR A C 1
ATOM 1483 O O . TYR A 1 224 ? 3.614 26.947 70.990 1.00 13.62 798 TYR A O 1
ATOM 1492 N N . ARG A 1 225 ? 3.531 24.725 70.617 1.00 13.70 799 ARG A N 1
ATOM 1493 C CA . ARG A 1 225 ? 2.619 24.818 69.474 1.00 14.10 799 ARG A CA 1
ATOM 1494 C C . ARG A 1 225 ? 3.178 25.686 68.343 1.00 13.65 799 ARG A C 1
ATOM 1495 O O . ARG A 1 225 ? 2.427 26.361 67.628 1.00 13.94 799 ARG A O 1
ATOM 1503 N N . LYS A 1 226 ? 4.497 25.651 68.168 1.00 13.36 800 LYS A N 1
ATOM 1504 C CA . LYS A 1 226 ? 5.148 26.353 67.072 1.00 13.07 800 LYS A CA 1
ATOM 1505 C C . LYS A 1 226 ? 5.113 25.471 65.824 1.00 12.49 800 LYS A C 1
ATOM 1506 O O . LYS A 1 226 ? 6.049 24.703 65.565 1.00 12.45 800 LYS A O 1
ATOM 1512 N N . PHE A 1 227 ? 4.021 25.579 65.066 1.00 12.30 801 PHE A N 1
ATOM 1513 C CA . PHE A 1 227 ? 3.818 24.800 63.840 1.00 12.58 801 PHE A CA 1
ATOM 1514 C C . PHE A 1 227 ? 4.147 25.668 62.631 1.00 12.35 801 PHE A C 1
ATOM 1515 O O . PHE A 1 227 ? 3.582 26.758 62.469 1.00 13.36 801 PHE A O 1
ATOM 1523 N N . THR A 1 228 ? 5.074 25.190 61.804 1.00 11.92 802 THR A N 1
ATOM 1524 C CA . THR A 1 228 ? 5.543 25.902 60.622 1.00 11.39 802 THR A CA 1
ATOM 1525 C C . THR A 1 228 ? 5.819 24.864 59.538 1.00 10.44 802 THR A C 1
ATOM 1526 O O . THR A 1 228 ? 5.766 23.658 59.792 1.00 9.85 802 THR A O 1
ATOM 1530 N N . SER A 1 229 ? 6.173 25.298 58.339 1.00 10.27 803 SER A N 1
ATOM 1531 C CA . SER A 1 229 ? 6.560 24.304 57.345 1.00 10.10 803 SER A CA 1
ATOM 1532 C C . SER A 1 229 ? 7.780 23.504 57.802 1.00 9.38 803 SER A C 1
ATOM 1533 O O . SER A 1 229 ? 7.905 22.329 57.434 1.00 9.13 803 SER A O 1
ATOM 1536 N N . ALA A 1 230 ? 8.622 24.082 58.661 1.00 9.69 804 ALA A N 1
ATOM 1537 C CA . ALA A 1 230 ? 9.771 23.339 59.184 1.00 9.88 804 ALA A CA 1
ATOM 1538 C C . ALA A 1 230 ? 9.358 22.260 60.191 1.00 9.30 804 ALA A C 1
ATOM 1539 O O . ALA A 1 230 ? 10.069 21.262 60.334 1.00 8.80 804 ALA A O 1
ATOM 1541 N N . SER A 1 231 ? 8.225 22.421 60.879 1.00 9.29 805 SER A N 1
ATOM 1542 C CA . SER A 1 231 ? 7.729 21.309 61.685 1.00 9.04 805 SER A CA 1
ATOM 1543 C C . SER A 1 231 ? 7.150 20.204 60.789 1.00 8.02 805 SER A C 1
ATOM 1544 O O . SER A 1 231 ? 7.246 19.021 61.124 1.00 8.25 805 SER A O 1
ATOM 1547 N N . ASP A 1 232 ? 6.589 20.572 59.633 1.00 7.98 806 ASP A N 1
ATOM 1548 C CA . ASP A 1 232 ? 6.212 19.548 58.657 1.00 7.81 806 ASP A CA 1
ATOM 1549 C C . ASP A 1 232 ? 7.446 18.821 58.103 1.00 7.57 806 ASP A C 1
ATOM 1550 O O . ASP A 1 232 ? 7.371 17.627 57.825 1.00 7.55 806 ASP A O 1
ATOM 1555 N N . VAL A 1 233 ? 8.577 19.513 57.935 1.00 7.72 807 VAL A N 1
ATOM 1556 C CA . VAL A 1 233 ? 9.816 18.851 57.498 1.00 7.73 807 VAL A CA 1
ATOM 1557 C C . VAL A 1 233 ? 10.263 17.828 58.545 1.00 7.48 807 VAL A C 1
ATOM 1558 O O . VAL A 1 233 ? 10.676 16.726 58.199 1.00 7.77 807 VAL A O 1
ATOM 1562 N N . TRP A 1 234 ? 10.164 18.171 59.828 1.00 7.97 808 TRP A N 1
ATOM 1563 C CA . TRP A 1 234 ? 10.414 17.193 60.892 1.00 7.67 808 TRP A CA 1
ATOM 1564 C C . TRP A 1 234 ? 9.549 15.939 60.677 1.00 7.89 808 TRP A C 1
ATOM 1565 O O . TRP A 1 234 ? 10.048 14.804 60.680 1.00 7.97 808 TRP A O 1
ATOM 1576 N N . SER A 1 235 ? 8.247 16.150 60.499 1.00 7.58 809 SER A N 1
ATOM 1577 C CA . SER A 1 235 ? 7.319 15.048 60.257 1.00 7.76 809 SER A CA 1
ATOM 1578 C C . SER A 1 235 ? 7.731 14.238 59.029 1.00 7.35 809 SER A C 1
ATOM 1579 O O . SER A 1 235 ? 7.665 13.007 59.033 1.00 7.59 809 SER A O 1
ATOM 1582 N N . TYR A 1 236 ? 8.143 14.926 57.966 1.00 7.24 810 TYR A N 1
ATOM 1583 C CA . TYR A 1 236 ? 8.615 14.237 56.769 1.00 7.48 810 TYR A CA 1
ATOM 1584 C C . TYR A 1 236 ? 9.794 13.317 57.100 1.00 7.30 810 TYR A C 1
ATOM 1585 O O . TYR A 1 236 ? 9.882 12.204 56.585 1.00 7.76 810 TYR A O 1
ATOM 1594 N N . GLY A 1 237 ? 10.708 13.775 57.947 1.00 7.80 811 GLY A N 1
ATOM 1595 C CA . GLY A 1 237 ? 11.794 12.897 58.382 1.00 7.94 811 GLY A CA 1
ATOM 1596 C C . GLY A 1 237 ? 11.290 11.619 59.039 1.00 7.39 811 GLY A C 1
ATOM 1597 O O . GLY A 1 237 ? 11.837 10.523 58.820 1.00 7.89 811 GLY A O 1
ATOM 1598 N N . ILE A 1 238 ? 10.245 11.754 59.856 1.00 7.38 812 ILE A N 1
ATOM 1599 C CA . ILE A 1 238 ? 9.624 10.587 60.474 1.00 7.66 812 ILE A CA 1
ATOM 1600 C C . ILE A 1 238 ? 9.010 9.683 59.395 1.00 7.21 812 ILE A C 1
ATOM 1601 O O . ILE A 1 238 ? 9.196 8.468 59.438 1.00 7.86 812 ILE A O 1
ATOM 1606 N N . VAL A 1 239 ? 8.314 10.257 58.417 1.00 7.61 813 VAL A N 1
ATOM 1607 C CA . VAL A 1 239 ? 7.778 9.464 57.304 1.00 8.12 813 VAL A CA 1
ATOM 1608 C C . VAL A 1 239 ? 8.887 8.730 56.542 1.00 7.85 813 VAL A C 1
ATOM 1609 O O . VAL A 1 239 ? 8.732 7.566 56.155 1.00 7.92 813 VAL A O 1
ATOM 1613 N N . LEU A 1 240 ? 9.999 9.406 56.307 1.00 8.15 814 LEU A N 1
ATOM 1614 C CA . LEU A 1 240 ? 11.155 8.789 55.672 1.00 8.61 814 LEU A CA 1
ATOM 1615 C C . LEU A 1 240 ? 11.605 7.543 56.448 1.00 7.91 814 LEU A C 1
ATOM 1616 O O . LEU A 1 240 ? 11.839 6.483 55.865 1.00 8.32 814 LEU A O 1
ATOM 1621 N N . TRP A 1 241 ? 11.699 7.669 57.771 1.00 7.77 815 TRP A N 1
ATOM 1622 C CA . TRP A 1 241 ? 12.012 6.531 58.625 1.00 8.12 815 TRP A CA 1
ATOM 1623 C C . TRP A 1 241 ? 10.950 5.430 58.520 1.00 8.01 815 TRP A C 1
ATOM 1624 O O . TRP A 1 241 ? 11.272 4.237 58.423 1.00 8.26 815 TRP A O 1
ATOM 1635 N N . GLU A 1 242 ? 9.682 5.818 58.534 1.00 8.02 816 GLU A N 1
ATOM 1636 C CA . GLU A 1 242 ? 8.592 4.851 58.399 1.00 8.40 816 GLU A CA 1
ATOM 1637 C C . GLU A 1 242 ? 8.700 4.065 57.101 1.00 8.10 816 GLU A C 1
ATOM 1638 O O . GLU A 1 242 ? 8.535 2.832 57.084 1.00 9.14 816 GLU A O 1
ATOM 1644 N N . VAL A 1 243 ? 8.966 4.758 56.000 1.00 7.69 817 VAL A N 1
ATOM 1645 C CA . VAL A 1 243 ? 9.045 4.098 54.700 1.00 8.21 817 VAL A CA 1
ATOM 1646 C C . VAL A 1 243 ? 10.230 3.139 54.657 1.00 8.06 817 VAL A C 1
ATOM 1647 O O . VAL A 1 243 ? 10.073 1.964 54.283 1.00 8.73 817 VAL A O 1
ATOM 1651 N N . MET A 1 244 ? 11.400 3.612 55.084 1.00 8.48 818 MET A N 1
ATOM 1652 C CA . MET A 1 244 ? 12.589 2.767 55.034 1.00 9.34 818 MET A CA 1
ATOM 1653 C C . MET A 1 244 ? 12.522 1.604 56.030 1.00 9.47 818 MET A C 1
ATOM 1654 O O . MET A 1 244 ? 13.263 0.623 55.883 1.00 10.96 818 MET A O 1
ATOM 1659 N N A SER A 1 245 ? 11.639 1.722 57.021 0.50 9.13 819 SER A N 1
ATOM 1660 N N B SER A 1 245 ? 11.640 1.699 57.023 0.50 9.53 819 SER A N 1
ATOM 1661 C CA A SER A 1 245 ? 11.386 0.671 58.005 0.50 9.33 819 SER A CA 1
ATOM 1662 C CA B SER A 1 245 ? 11.408 0.611 57.976 0.50 10.02 819 SER A CA 1
ATOM 1663 C C A SER A 1 245 ? 10.207 -0.233 57.622 0.50 9.55 819 SER A C 1
ATOM 1664 C C B SER A 1 245 ? 10.116 -0.156 57.669 0.50 9.86 819 SER A C 1
ATOM 1665 O O A SER A 1 245 ? 9.863 -1.137 58.385 0.50 10.02 819 SER A O 1
ATOM 1666 O O B SER A 1 245 ? 9.569 -0.848 58.539 0.50 9.98 819 SER A O 1
ATOM 1671 N N . TYR A 1 246 ? 9.609 -0.018 56.447 1.00 9.66 820 TYR A N 1
ATOM 1672 C CA . TYR A 1 246 ? 8.421 -0.763 56.010 1.00 9.89 820 TYR A CA 1
ATOM 1673 C C . TYR A 1 246 ? 7.257 -0.679 56.997 1.00 10.32 820 TYR A C 1
ATOM 1674 O O . TYR A 1 246 ? 6.602 -1.677 57.312 1.00 10.31 820 TYR A O 1
ATOM 1683 N N . GLY A 1 247 ? 6.994 0.533 57.470 1.00 10.30 821 GLY A N 1
ATOM 1684 C CA . GLY A 1 247 ? 5.804 0.765 58.262 1.00 11.32 821 GLY A CA 1
ATOM 1685 C C . GLY A 1 247 ? 5.900 0.435 59.738 1.00 11.75 821 GLY A C 1
ATOM 1686 O O . GLY A 1 247 ? 4.873 0.309 60.415 1.00 12.62 821 GLY A O 1
ATOM 1687 N N . GLU A 1 248 ? 7.113 0.302 60.266 1.00 12.27 822 GLU A N 1
ATOM 1688 C CA B GLU A 1 248 ? 7.274 0.214 61.712 0.50 12.18 822 GLU A CA 1
ATOM 1689 C CA C GLU A 1 248 ? 7.281 0.223 61.713 0.50 12.55 822 GLU A CA 1
ATOM 1690 C C . GLU A 1 248 ? 6.758 1.513 62.339 1.00 12.07 822 GLU A C 1
ATOM 1691 O O . GLU A 1 248 ? 6.804 2.585 61.716 1.00 11.36 822 GLU A O 1
ATOM 1702 N N . ARG A 1 249 ? 6.257 1.414 63.567 1.00 12.17 823 ARG A N 1
ATOM 1703 C CA . ARG A 1 249 ? 5.745 2.570 64.284 1.00 11.96 823 ARG A CA 1
ATOM 1704 C C . ARG A 1 249 ? 6.917 3.394 64.813 1.00 11.32 823 ARG A C 1
ATOM 1705 O O . ARG A 1 249 ? 7.778 2.844 65.493 1.00 11.69 823 ARG A O 1
ATOM 1713 N N . PRO A 1 250 ? 6.950 4.712 64.518 1.00 11.42 824 PRO A N 1
ATOM 1714 C CA . PRO A 1 250 ? 8.014 5.546 65.080 1.00 11.36 824 PRO A CA 1
ATOM 1715 C C . PRO A 1 250 ? 8.023 5.490 66.606 1.00 10.88 824 PRO A C 1
ATOM 1716 O O . PRO A 1 250 ? 6.976 5.647 67.238 1.00 11.13 824 PRO A O 1
ATOM 1720 N N . TYR A 1 251 ? 9.212 5.272 67.164 1.00 10.86 825 TYR A N 1
ATOM 1721 C CA . TYR A 1 251 ? 9.425 5.118 68.611 1.00 11.69 825 TYR A CA 1
ATOM 1722 C C . TYR A 1 251 ? 8.635 3.957 69.211 1.00 12.25 825 TYR A C 1
ATOM 1723 O O . TYR A 1 251 ? 8.444 3.912 70.427 1.00 12.90 825 TYR A O 1
ATOM 1732 N N . TRP A 1 252 ? 8.195 3.026 68.366 1.00 12.99 826 TRP A N 1
ATOM 1733 C CA . TRP A 1 252 ? 7.527 1.805 68.814 1.00 13.74 826 TRP A CA 1
ATOM 1734 C C . TRP A 1 252 ? 6.404 2.194 69.794 1.00 13.84 826 TRP A C 1
ATOM 1735 O O . TRP A 1 252 ? 5.610 3.076 69.467 1.00 14.05 826 TRP A O 1
ATOM 1746 N N A GLU A 1 253 ? 6.322 1.559 70.962 0.50 14.34 827 GLU A N 1
ATOM 1747 N N B GLU A 1 253 ? 6.338 1.560 70.966 0.50 14.26 827 GLU A N 1
ATOM 1748 C CA A GLU A 1 253 ? 5.300 1.927 71.948 0.50 14.80 827 GLU A CA 1
ATOM 1749 C CA B GLU A 1 253 ? 5.299 1.871 71.957 0.50 14.63 827 GLU A CA 1
ATOM 1750 C C A GLU A 1 253 ? 5.905 2.540 73.209 0.50 15.03 827 GLU A C 1
ATOM 1751 C C B GLU A 1 253 ? 5.856 2.596 73.192 0.50 14.92 827 GLU A C 1
ATOM 1752 O O A GLU A 1 253 ? 5.427 2.317 74.324 0.50 15.34 827 GLU A O 1
ATOM 1753 O O B GLU A 1 253 ? 5.277 2.513 74.278 0.50 14.90 827 GLU A O 1
ATOM 1764 N N . MET A 1 254 ? 6.955 3.335 73.014 1.00 14.95 828 MET A N 1
ATOM 1765 C CA . MET A 1 254 ? 7.559 4.125 74.095 1.00 15.12 828 MET A CA 1
ATOM 1766 C C . MET A 1 254 ? 6.518 5.030 74.755 1.00 16.10 828 MET A C 1
ATOM 1767 O O . MET A 1 254 ? 5.626 5.546 74.085 1.00 16.62 828 MET A O 1
ATOM 1772 N N . SER A 1 255 ? 6.630 5.227 76.064 1.00 16.74 829 SER A N 1
ATOM 1773 C CA . SER A 1 255 ? 5.756 6.173 76.753 1.00 17.51 829 SER A CA 1
ATOM 1774 C C . SER A 1 255 ? 5.902 7.546 76.095 1.00 17.92 829 SER A C 1
ATOM 1775 O O . SER A 1 255 ? 7.017 7.957 75.753 1.00 18.27 829 SER A O 1
ATOM 1778 N N . ASN A 1 256 ? 4.784 8.241 75.892 1.00 18.43 830 ASN A N 1
ATOM 1779 C CA . ASN A 1 256 ? 4.809 9.538 75.204 1.00 18.32 830 ASN A CA 1
ATOM 1780 C C . ASN A 1 256 ? 5.746 10.537 75.875 1.00 18.26 830 ASN A C 1
ATOM 1781 O O . ASN A 1 256 ? 6.457 11.277 75.197 1.00 18.22 830 ASN A O 1
ATOM 1786 N N . GLN A 1 257 ? 5.762 10.540 77.204 1.00 18.10 831 GLN A N 1
ATOM 1787 C CA . GLN A 1 257 ? 6.668 11.409 77.953 1.00 17.75 831 GLN A CA 1
ATOM 1788 C C . GLN A 1 257 ? 8.132 11.118 77.621 1.00 17.23 831 GLN A C 1
ATOM 1789 O O . GLN A 1 257 ? 8.959 12.027 77.573 1.00 17.20 831 GLN A O 1
ATOM 1795 N N . ASP A 1 258 ? 8.443 9.844 77.400 1.00 16.29 832 ASP A N 1
ATOM 1796 C CA . ASP A 1 258 ? 9.793 9.444 77.032 1.00 15.75 832 ASP A CA 1
ATOM 1797 C C . ASP A 1 258 ? 10.146 9.788 75.588 1.00 14.99 832 ASP A C 1
ATOM 1798 O O . ASP A 1 258 ? 11.295 10.116 75.313 1.00 14.79 832 ASP A O 1
ATOM 1803 N N . VAL A 1 259 ? 9.181 9.699 74.673 1.00 14.56 833 VAL A N 1
ATOM 1804 C CA . VAL A 1 259 ? 9.408 10.168 73.303 1.00 14.66 833 VAL A CA 1
ATOM 1805 C C . VAL A 1 259 ? 9.753 11.658 73.329 1.00 14.49 833 VAL A C 1
ATOM 1806 O O . VAL A 1 259 ? 10.693 12.094 72.674 1.00 14.12 833 VAL A O 1
ATOM 1810 N N . ILE A 1 260 ? 9.001 12.430 74.106 1.00 14.62 834 ILE A N 1
ATOM 1811 C CA . ILE A 1 260 ? 9.251 13.869 74.223 1.00 14.93 834 ILE A CA 1
ATOM 1812 C C . ILE A 1 260 ? 10.630 14.152 74.817 1.00 14.60 834 ILE A C 1
ATOM 1813 O O . ILE A 1 260 ? 11.391 14.947 74.272 1.00 14.49 834 ILE A O 1
ATOM 1818 N N . LYS A 1 261 ? 10.958 13.483 75.921 1.00 14.18 835 LYS A N 1
ATOM 1819 C CA . LYS A 1 261 ? 12.221 13.739 76.625 0.50 13.79 835 LYS A CA 1
ATOM 1820 C C . LYS A 1 261 ? 13.450 13.262 75.842 1.00 13.97 835 LYS A C 1
ATOM 1821 O O . LYS A 1 261 ? 14.461 13.964 75.769 1.00 14.26 835 LYS A O 1
ATOM 1827 N N . ALA A 1 262 ? 13.363 12.066 75.266 1.00 13.34 836 ALA A N 1
ATOM 1828 C CA . ALA A 1 262 ? 14.486 11.500 74.527 1.00 13.31 836 ALA A CA 1
ATOM 1829 C C . ALA A 1 262 ? 14.849 12.385 73.343 1.00 13.19 836 ALA A C 1
ATOM 1830 O O . ALA A 1 262 ? 16.011 12.678 73.111 1.00 13.32 836 ALA A O 1
ATOM 1832 N N . VAL A 1 263 ? 13.838 12.774 72.578 1.00 12.84 837 VAL A N 1
ATOM 1833 C CA . VAL A 1 263 ? 14.042 13.643 71.421 1.00 13.36 837 VAL A CA 1
ATOM 1834 C C . VAL A 1 263 ? 14.653 14.980 71.856 1.00 13.58 837 VAL A C 1
ATOM 1835 O O . VAL A 1 263 ? 15.607 15.465 71.247 1.00 13.58 837 VAL A O 1
ATOM 1839 N N . ASP A 1 264 ? 14.144 15.554 72.940 1.00 14.60 838 ASP A N 1
ATOM 1840 C CA . ASP A 1 264 ? 14.705 16.794 73.462 1.00 15.21 838 ASP A CA 1
ATOM 1841 C C . ASP A 1 264 ? 16.185 16.647 73.851 1.00 15.79 838 ASP A C 1
ATOM 1842 O O . ASP A 1 264 ? 16.990 17.549 73.608 1.00 16.18 838 ASP A O 1
ATOM 1847 N N . GLU A 1 265 ? 16.543 15.503 74.428 1.00 16.09 839 GLU A N 1
ATOM 1848 C CA . GLU A 1 265 ? 17.931 15.223 74.815 1.00 16.46 839 GLU A CA 1
ATOM 1849 C C . GLU A 1 265 ? 18.875 14.944 73.639 1.00 16.55 839 GLU A C 1
ATOM 1850 O O . GLU A 1 265 ? 20.082 14.804 73.833 1.00 17.82 839 GLU A O 1
ATOM 1856 N N . GLY A 1 266 ? 18.328 14.843 72.427 1.00 16.01 840 GLY A N 1
ATOM 1857 C CA . GLY A 1 266 ? 19.137 14.676 71.224 1.00 15.33 840 GLY A CA 1
ATOM 1858 C C . GLY A 1 266 ? 19.072 13.281 70.641 1.00 14.76 840 GLY A C 1
ATOM 1859 O O . GLY A 1 266 ? 19.706 13.011 69.621 1.00 15.03 840 GLY A O 1
ATOM 1860 N N . TYR A 1 267 ? 18.313 12.390 71.282 1.00 13.68 841 TYR A N 1
ATOM 1861 C CA . TYR A 1 267 ? 18.121 11.047 70.762 1.00 13.00 841 TYR A CA 1
ATOM 1862 C C . TYR A 1 267 ? 17.226 11.049 69.524 1.00 12.49 841 TYR A C 1
ATOM 1863 O O . TYR A 1 267 ? 16.266 11.802 69.439 1.00 12.66 841 TYR A O 1
ATOM 1872 N N . ARG A 1 268 ? 17.559 10.171 68.585 1.00 11.58 842 ARG A N 1
ATOM 1873 C CA . ARG A 1 268 ? 16.841 10.055 67.324 1.00 11.22 842 ARG A CA 1
ATOM 1874 C C . ARG A 1 268 ? 16.584 8.598 67.014 1.00 11.21 842 ARG A C 1
ATOM 1875 O O . ARG A 1 268 ? 17.279 7.706 67.499 1.00 11.31 842 ARG A O 1
ATOM 1883 N N . LEU A 1 269 ? 15.589 8.357 66.177 1.00 10.72 843 LEU A N 1
ATOM 1884 C CA . LEU A 1 269 ? 15.332 7.012 65.700 1.00 11.19 843 LEU A CA 1
ATOM 1885 C C . LEU A 1 269 ? 16.584 6.469 65.013 1.00 11.24 843 LEU A C 1
ATOM 1886 O O . LEU A 1 269 ? 17.294 7.212 64.319 1.00 11.67 843 LEU A O 1
ATOM 1891 N N . PRO A 1 270 ? 16.876 5.179 65.224 1.00 11.12 844 PRO A N 1
ATOM 1892 C CA . PRO A 1 270 ? 18.077 4.565 64.667 1.00 11.26 844 PRO A CA 1
ATOM 1893 C C . PRO A 1 270 ? 17.925 4.277 63.177 1.00 11.15 844 PRO A C 1
ATOM 1894 O O . PRO A 1 270 ? 16.804 4.280 62.666 1.00 11.85 844 PRO A O 1
ATOM 1898 N N . PRO A 1 271 ? 19.041 4.023 62.475 1.00 11.56 845 PRO A N 1
ATOM 1899 C CA . PRO A 1 271 ? 18.907 3.731 61.050 1.00 12.09 845 PRO A CA 1
ATOM 1900 C C . PRO A 1 271 ? 18.110 2.456 60.828 1.00 12.41 845 PRO A C 1
ATOM 1901 O O . PRO A 1 271 ? 18.368 1.444 61.478 1.00 13.22 845 PRO A O 1
ATOM 1905 N N . PRO A 1 272 ? 17.112 2.508 59.936 1.00 12.80 846 PRO A N 1
ATOM 1906 C CA . PRO A 1 272 ? 16.449 1.275 59.554 1.00 13.75 846 PRO A CA 1
ATOM 1907 C C . PRO A 1 272 ? 17.429 0.262 58.959 1.00 14.54 846 PRO A C 1
ATOM 1908 O O . PRO A 1 272 ? 18.499 0.631 58.463 1.00 14.83 846 PRO A O 1
ATOM 1912 N N . MET A 1 273 ? 17.070 -1.011 59.024 1.00 15.99 847 MET A N 1
ATOM 1913 C CA . MET A 1 273 ? 17.940 -2.050 58.495 1.00 16.99 847 MET A CA 1
ATOM 1914 C C . MET A 1 273 ? 18.259 -1.789 57.021 1.00 17.54 847 MET A C 1
ATOM 1915 O O . MET A 1 273 ? 17.361 -1.494 56.228 1.00 18.09 847 MET A O 1
ATOM 1920 N N . ASP A 1 274 ? 19.544 -1.889 56.684 1.00 18.25 848 ASP A N 1
ATOM 1921 C CA . ASP A 1 274 ? 20.047 -1.696 55.320 1.00 18.32 848 ASP A CA 1
ATOM 1922 C C . ASP A 1 274 ? 19.738 -0.308 54.739 1.00 18.20 848 ASP A C 1
ATOM 1923 O O . ASP A 1 274 ? 19.636 -0.152 53.522 1.00 18.96 848 ASP A O 1
ATOM 1928 N N . CYS A 1 275 ? 19.612 0.701 55.599 1.00 16.98 849 CYS A N 1
ATOM 1929 C CA . CYS A 1 275 ? 19.278 2.044 55.136 1.00 16.10 849 CYS A CA 1
ATOM 1930 C C . CYS A 1 275 ? 20.487 2.706 54.482 1.00 15.74 849 CYS A C 1
ATOM 1931 O O . CYS A 1 275 ? 21.552 2.765 55.092 1.00 15.76 849 CYS A O 1
ATOM 1934 N N . PRO A 1 276 ? 20.329 3.209 53.241 1.00 15.05 850 PRO A N 1
ATOM 1935 C CA . PRO A 1 276 ? 21.386 4.022 52.645 1.00 14.77 850 PRO A CA 1
ATOM 1936 C C . PRO A 1 276 ? 21.798 5.184 53.554 1.00 14.22 850 PRO A C 1
ATOM 1937 O O . PRO A 1 276 ? 20.935 5.846 54.156 1.00 13.50 850 PRO A O 1
ATOM 1941 N N . ALA A 1 277 ? 23.108 5.407 53.662 1.00 13.92 851 ALA A N 1
ATOM 1942 C CA . ALA A 1 277 ? 23.667 6.500 54.460 1.00 13.62 851 ALA A CA 1
ATOM 1943 C C . ALA A 1 277 ? 23.081 7.853 54.082 1.00 13.17 851 ALA A C 1
ATOM 1944 O O . ALA A 1 277 ? 22.806 8.681 54.950 1.00 12.88 851 ALA A O 1
ATOM 1946 N N . ALA A 1 278 ? 22.877 8.074 52.789 1.00 13.08 852 ALA A N 1
ATOM 1947 C CA . ALA A 1 278 ? 22.330 9.329 52.318 1.00 12.26 852 ALA A CA 1
ATOM 1948 C C . ALA A 1 278 ? 20.931 9.555 52.880 1.00 11.60 852 ALA A C 1
ATOM 1949 O O . ALA A 1 278 ? 20.576 10.681 53.193 1.00 11.53 852 ALA A O 1
ATOM 1951 N N . LEU A 1 279 ? 20.145 8.485 52.993 1.00 10.62 853 LEU A N 1
ATOM 1952 C CA . LEU A 1 279 ? 18.770 8.607 53.492 1.00 10.51 853 LEU A CA 1
ATOM 1953 C C . LEU A 1 279 ? 18.722 8.747 55.010 1.00 10.21 853 LEU A C 1
ATOM 1954 O O . LEU A 1 279 ? 17.910 9.508 55.520 1.00 9.97 853 LEU A O 1
ATOM 1959 N N . TYR A 1 280 ? 19.590 8.059 55.744 1.00 10.20 854 TYR A N 1
ATOM 1960 C CA . TYR A 1 280 ? 19.639 8.288 57.186 1.00 10.26 854 TYR A CA 1
ATOM 1961 C C . TYR A 1 280 ? 20.131 9.699 57.495 1.00 10.15 854 TYR A C 1
ATOM 1962 O O . TYR A 1 280 ? 19.591 10.365 58.375 1.00 10.15 854 TYR A O 1
ATOM 1971 N N . GLN A 1 281 ? 21.135 10.180 56.762 1.00 10.42 855 GLN A N 1
ATOM 1972 C CA . GLN A 1 281 ? 21.563 11.561 56.939 1.00 10.46 855 GLN A CA 1
ATOM 1973 C C . GLN A 1 281 ? 20.416 12.537 56.670 1.00 9.94 855 GLN A C 1
ATOM 1974 O O . GLN A 1 281 ? 20.265 13.518 57.381 1.00 10.13 855 GLN A O 1
ATOM 1980 N N . LEU A 1 282 ? 19.623 12.275 55.634 1.00 9.99 856 LEU A N 1
ATOM 1981 C CA . LEU A 1 282 ? 18.470 13.135 55.339 1.00 9.86 856 LEU A CA 1
ATOM 1982 C C . LEU A 1 282 ? 17.479 13.144 56.513 1.00 9.39 856 LEU A C 1
ATOM 1983 O O . LEU A 1 282 ? 16.968 14.198 56.877 1.00 9.37 856 LEU A O 1
ATOM 1988 N N . MET A 1 283 ? 17.232 11.983 57.121 1.00 8.74 857 MET A N 1
ATOM 1989 C CA . MET A 1 283 ? 16.404 11.927 58.333 1.00 9.04 857 MET A CA 1
ATOM 1990 C C . MET A 1 283 ? 16.989 12.825 59.417 1.00 9.02 857 MET A C 1
ATOM 1991 O O . MET A 1 283 ? 16.281 13.648 59.998 1.00 8.84 857 MET A O 1
ATOM 1996 N N . LEU A 1 284 ? 18.281 12.675 59.690 1.00 9.21 858 LEU A N 1
ATOM 1997 C CA . LEU A 1 284 ? 18.919 13.474 60.739 1.00 9.78 858 LEU A CA 1
ATOM 1998 C C . LEU A 1 284 ? 18.816 14.964 60.450 1.00 9.74 858 LEU A C 1
ATOM 1999 O O . LEU A 1 284 ? 18.654 15.765 61.370 1.00 10.03 858 LEU A O 1
ATOM 2004 N N . ASP A 1 285 ? 18.909 15.337 59.174 1.00 9.89 859 ASP A N 1
ATOM 2005 C CA . ASP A 1 285 ? 18.787 16.736 58.759 1.00 10.38 859 ASP A CA 1
ATOM 2006 C C . ASP A 1 285 ? 17.373 17.259 59.003 1.00 10.08 859 ASP A C 1
ATOM 2007 O O . ASP A 1 285 ? 17.189 18.381 59.478 1.00 10.34 859 ASP A O 1
ATOM 2012 N N . CYS A 1 286 ? 16.372 16.455 58.651 1.00 9.53 860 CYS A N 1
ATOM 2013 C CA . CYS A 1 286 ? 14.982 16.801 58.941 1.00 9.38 860 CYS A CA 1
ATOM 2014 C C . CYS A 1 286 ? 14.722 16.938 60.438 1.00 9.07 860 CYS A C 1
ATOM 2015 O O . CYS A 1 286 ? 13.808 17.662 60.840 1.00 9.87 860 CYS A O 1
ATOM 2018 N N . TRP A 1 287 ? 15.501 16.222 61.249 1.00 8.94 861 TRP A N 1
ATOM 2019 C CA . TRP A 1 287 ? 15.325 16.215 62.692 1.00 9.72 861 TRP A CA 1
ATOM 2020 C C . TRP A 1 287 ? 16.297 17.131 63.431 1.00 10.18 861 TRP A C 1
ATOM 2021 O O . TRP A 1 287 ? 16.550 16.925 64.613 1.00 11.02 861 TRP A O 1
ATOM 2032 N N A GLN A 1 288 ? 16.821 18.152 62.757 0.50 10.61 862 GLN A N 1
ATOM 2033 N N B GLN A 1 288 ? 16.839 18.141 62.765 0.50 10.85 862 GLN A N 1
ATOM 2034 C CA A GLN A 1 288 ? 17.661 19.130 63.442 0.50 11.11 862 GLN A CA 1
ATOM 2035 C CA B GLN A 1 288 ? 17.712 19.064 63.474 0.50 11.59 862 GLN A CA 1
ATOM 2036 C C A GLN A 1 288 ? 16.867 19.813 64.542 0.50 11.29 862 GLN A C 1
ATOM 2037 C C B GLN A 1 288 ? 16.905 19.825 64.521 0.50 11.57 862 GLN A C 1
ATOM 2038 O O A GLN A 1 288 ? 15.715 20.198 64.344 0.50 10.71 862 GLN A O 1
ATOM 2039 O O B GLN A 1 288 ? 15.777 20.249 64.272 0.50 11.15 862 GLN A O 1
ATOM 2050 N N . LYS A 1 289 ? 17.490 19.958 65.707 1.00 12.26 863 LYS A N 1
ATOM 2051 C CA . LYS A 1 289 ? 16.855 20.627 66.830 1.00 13.10 863 LYS A CA 1
ATOM 2052 C C . LYS A 1 289 ? 16.457 22.054 66.460 1.00 13.58 863 LYS A C 1
ATOM 2053 O O . LYS A 1 289 ? 15.345 22.481 66.749 1.00 13.89 863 LYS A O 1
ATOM 2059 N N . ASP A 1 290 ? 17.377 22.769 65.814 1.00 14.32 864 ASP A N 1
ATOM 2060 C CA . ASP A 1 290 ? 17.127 24.114 65.298 1.00 14.79 864 ASP A CA 1
ATOM 2061 C C . ASP A 1 290 ? 16.341 24.028 63.987 1.00 14.90 864 ASP A C 1
ATOM 2062 O O . ASP A 1 290 ? 16.884 23.588 62.974 1.00 15.01 864 ASP A O 1
ATOM 2067 N N . ARG A 1 291 ? 15.077 24.457 64.010 1.00 15.49 865 ARG A N 1
ATOM 2068 C CA A ARG A 1 291 ? 14.217 24.355 62.824 0.50 15.54 865 ARG A CA 1
ATOM 2069 C CA B ARG A 1 291 ? 14.209 24.368 62.834 0.50 15.80 865 ARG A CA 1
ATOM 2070 C C . ARG A 1 291 ? 14.766 25.119 61.624 1.00 15.71 865 ARG A C 1
ATOM 2071 O O . ARG A 1 291 ? 14.487 24.757 60.485 1.00 15.66 865 ARG A O 1
ATOM 2086 N N . ASN A 1 292 ? 15.548 26.172 61.871 1.00 15.99 866 ASN A N 1
ATOM 2087 C CA . ASN A 1 292 ? 16.164 26.924 60.772 1.00 16.22 866 ASN A CA 1
ATOM 2088 C C . ASN A 1 292 ? 17.252 26.138 60.042 1.00 16.53 866 ASN A C 1
ATOM 2089 O O . ASN A 1 292 ? 17.637 26.507 58.930 1.00 17.59 866 ASN A O 1
ATOM 2094 N N . ASN A 1 293 ? 17.747 25.065 60.658 1.00 15.83 867 ASN A N 1
ATOM 2095 C CA . ASN A 1 293 ? 18.780 24.220 60.052 1.00 15.01 867 ASN A CA 1
ATOM 2096 C C . ASN A 1 293 ? 18.227 23.023 59.275 1.00 14.24 867 ASN A C 1
ATOM 2097 O O . ASN A 1 293 ? 18.988 22.286 58.650 1.00 15.46 867 ASN A O 1
ATOM 2102 N N . ARG A 1 294 ? 16.908 22.829 59.312 1.00 12.41 868 ARG A N 1
ATOM 2103 C CA . ARG A 1 294 ? 16.272 21.771 58.537 1.00 11.37 868 ARG A CA 1
ATOM 2104 C C . ARG A 1 294 ? 16.200 22.188 57.070 1.00 11.01 868 ARG A C 1
ATOM 2105 O O . ARG A 1 294 ? 16.050 23.369 56.762 1.00 11.93 868 ARG A O 1
ATOM 2113 N N . PRO A 1 295 ? 16.276 21.217 56.152 1.00 11.02 869 PRO A N 1
ATOM 2114 C CA . PRO A 1 295 ? 16.130 21.545 54.740 1.00 10.86 869 PRO A CA 1
ATOM 2115 C C . PRO A 1 295 ? 14.703 22.000 54.446 1.00 10.17 869 PRO A C 1
ATOM 2116 O O . PRO A 1 295 ? 13.764 21.644 55.180 1.00 10.71 869 PRO A O 1
ATOM 2120 N N . LYS A 1 296 ? 14.549 22.794 53.393 1.00 10.46 870 LYS A N 1
ATOM 2121 C CA . LYS A 1 296 ? 13.229 23.130 52.874 1.00 10.52 870 LYS A CA 1
ATOM 2122 C C . LYS A 1 296 ? 12.758 21.974 52.009 1.00 9.89 870 LYS A C 1
ATOM 2123 O O . LYS A 1 296 ? 13.563 21.174 51.524 1.00 9.86 870 LYS A O 1
ATOM 2129 N N . PHE A 1 297 ? 11.453 21.890 51.786 1.00 9.24 871 PHE A N 1
ATOM 2130 C CA . PHE A 1 297 ? 10.937 20.814 50.948 1.00 9.13 871 PHE A CA 1
ATOM 2131 C C . PHE A 1 297 ? 11.538 20.817 49.537 1.00 8.89 871 PHE A C 1
ATOM 2132 O O . PHE A 1 297 ? 11.772 19.757 48.979 1.00 9.40 871 PHE A O 1
ATOM 2140 N N . GLU A 1 298 ? 11.797 21.993 48.965 1.00 9.98 872 GLU A N 1
ATOM 2141 C CA . GLU A 1 298 ? 12.418 22.035 47.635 1.00 10.62 872 GLU A CA 1
ATOM 2142 C C . GLU A 1 298 ? 13.779 21.347 47.658 1.00 10.76 872 GLU A C 1
ATOM 2143 O O . GLU A 1 298 ? 14.151 20.659 46.714 1.00 11.01 872 GLU A O 1
ATOM 2149 N N . GLN A 1 299 ? 14.520 21.551 48.742 1.00 10.72 873 GLN A N 1
ATOM 2150 C CA . GLN A 1 299 ? 15.820 20.912 48.909 1.00 11.11 873 GLN A CA 1
ATOM 2151 C C . GLN A 1 299 ? 15.699 19.401 49.067 1.00 10.54 873 GLN A C 1
ATOM 2152 O O . GLN A 1 299 ? 16.496 18.647 48.513 1.00 11.13 873 GLN A O 1
ATOM 2158 N N . ILE A 1 300 ? 14.685 18.955 49.803 1.00 9.68 874 ILE A N 1
ATOM 2159 C CA . ILE A 1 300 ? 14.441 17.521 49.958 1.00 9.93 874 ILE A CA 1
ATOM 2160 C C . ILE A 1 300 ? 14.143 16.882 48.596 1.00 9.55 874 ILE A C 1
ATOM 2161 O O . ILE A 1 300 ? 14.703 15.836 48.254 1.00 9.77 874 ILE A O 1
ATOM 2166 N N . VAL A 1 301 ? 13.268 17.511 47.814 1.00 9.82 875 VAL A N 1
ATOM 2167 C CA . VAL A 1 301 ? 12.964 16.989 46.484 1.00 10.35 875 VAL A CA 1
ATOM 2168 C C . VAL A 1 301 ? 14.252 16.881 45.640 1.00 10.53 875 VAL A C 1
ATOM 2169 O O . VAL A 1 301 ? 14.483 15.872 44.984 1.00 11.06 875 VAL A O 1
ATOM 2173 N N A SER A 1 302 ? 15.087 17.913 45.683 0.50 10.82 876 SER A N 1
ATOM 2174 N N B SER A 1 302 ? 15.079 17.924 45.688 0.50 10.75 876 SER A N 1
ATOM 2175 C CA A SER A 1 302 ? 16.334 17.913 44.919 0.50 11.35 876 SER A CA 1
ATOM 2176 C CA B SER A 1 302 ? 16.350 17.951 44.959 0.50 11.20 876 SER A CA 1
ATOM 2177 C C A SER A 1 302 ? 17.308 16.827 45.386 0.50 11.38 876 SER A C 1
ATOM 2178 C C B SER A 1 302 ? 17.286 16.823 45.388 0.50 11.30 876 SER A C 1
ATOM 2179 O O A SER A 1 302 ? 17.976 16.196 44.563 0.50 11.83 876 SER A O 1
ATOM 2180 O O B SER A 1 302 ? 17.902 16.162 44.546 0.50 11.73 876 SER A O 1
ATOM 2185 N N . ILE A 1 303 ? 17.386 16.612 46.698 1.00 11.20 877 ILE A N 1
ATOM 2186 C CA . ILE A 1 303 ? 18.238 15.565 47.260 1.00 11.28 877 ILE A CA 1
ATOM 2187 C C . ILE A 1 303 ? 17.806 14.197 46.751 1.00 10.87 877 ILE A C 1
ATOM 2188 O O . ILE A 1 303 ? 18.633 13.382 46.337 1.00 11.12 877 ILE A O 1
ATOM 2193 N N . LEU A 1 304 ? 16.500 13.948 46.765 1.00 10.50 878 LEU A N 1
ATOM 2194 C CA . LEU A 1 304 ? 15.966 12.662 46.326 1.00 10.86 878 LEU A CA 1
ATOM 2195 C C . LEU A 1 304 ? 16.113 12.486 44.818 1.00 11.26 878 LEU A C 1
ATOM 2196 O O . LEU A 1 304 ? 16.427 11.395 44.352 1.00 11.67 878 LEU A O 1
ATOM 2201 N N . ASP A 1 305 ? 15.890 13.558 44.062 1.00 12.05 879 ASP A N 1
ATOM 2202 C CA . ASP A 1 305 ? 16.102 13.512 42.610 1.00 13.25 879 ASP A CA 1
ATOM 2203 C C . ASP A 1 305 ? 17.549 13.142 42.265 1.00 13.82 879 ASP A C 1
ATOM 2204 O O . ASP A 1 305 ? 17.785 12.391 41.315 1.00 14.57 879 ASP A O 1
ATOM 2209 N N . LYS A 1 306 ? 18.508 13.660 43.029 1.00 14.44 880 LYS A N 1
ATOM 2210 C CA A LYS A 1 306 ? 19.918 13.338 42.807 0.50 14.77 880 LYS A CA 1
ATOM 2211 C CA B LYS A 1 306 ? 19.921 13.328 42.809 0.50 14.86 880 LYS A CA 1
ATOM 2212 C C . LYS A 1 306 ? 20.189 11.855 43.086 1.00 14.92 880 LYS A C 1
ATOM 2213 O O . LYS A 1 306 ? 20.943 11.208 42.356 1.00 15.38 880 LYS A O 1
ATOM 2224 N N . LEU A 1 307 ? 19.571 11.314 44.135 1.00 14.65 881 LEU A N 1
ATOM 2225 C CA . LEU A 1 307 ? 19.728 9.899 44.456 1.00 15.12 881 LEU A CA 1
ATOM 2226 C C . LEU A 1 307 ? 19.123 9.008 43.362 1.00 15.58 881 LEU A C 1
ATOM 2227 O O . LEU A 1 307 ? 19.688 7.970 43.018 1.00 16.15 881 LEU A O 1
ATOM 2232 N N . ILE A 1 308 ? 17.984 9.424 42.812 1.00 16.15 882 ILE A N 1
ATOM 2233 C CA . ILE A 1 308 ? 17.363 8.717 41.690 1.00 16.97 882 ILE A CA 1
ATOM 2234 C C . ILE A 1 308 ? 18.261 8.779 40.438 1.00 17.59 882 ILE A C 1
ATOM 2235 O O . ILE A 1 308 ? 18.385 7.791 39.703 1.00 18.43 882 ILE A O 1
ATOM 2240 N N . ARG A 1 309 ? 18.881 9.938 40.215 1.00 18.58 883 ARG A N 1
ATOM 2241 C CA . ARG A 1 309 ? 19.777 10.162 39.072 0.50 18.95 883 ARG A CA 1
ATOM 2242 C C . ARG A 1 309 ? 21.104 9.409 39.214 1.00 19.54 883 ARG A C 1
ATOM 2243 O O . ARG A 1 309 ? 21.714 9.020 38.212 1.00 19.99 883 ARG A O 1
ATOM 2251 N N . ASN A 1 310 ? 21.547 9.216 40.455 1.00 19.96 884 ASN A N 1
ATOM 2252 C CA . ASN A 1 310 ? 22.797 8.520 40.757 1.00 20.09 884 ASN A CA 1
ATOM 2253 C C . ASN A 1 310 ? 22.519 7.368 41.723 1.00 20.29 884 ASN A C 1
ATOM 2254 O O . ASN A 1 310 ? 22.899 7.437 42.890 1.00 20.27 884 ASN A O 1
ATOM 2259 N N . PRO A 1 311 ? 21.851 6.300 41.239 1.00 20.52 885 PRO A N 1
ATOM 2260 C CA . PRO A 1 311 ? 21.418 5.209 42.123 1.00 20.73 885 PRO A CA 1
ATOM 2261 C C . PRO A 1 311 ? 22.561 4.518 42.865 1.00 20.67 885 PRO A C 1
ATOM 2262 O O . PRO A 1 311 ? 22.339 3.958 43.937 1.00 20.50 885 PRO A O 1
ATOM 2266 N N . GLY A 1 312 ? 23.764 4.545 42.291 1.00 20.93 886 GLY A N 1
ATOM 2267 C CA . GLY A 1 312 ? 24.958 4.023 42.951 1.00 21.08 886 GLY A CA 1
ATOM 2268 C C . GLY A 1 312 ? 25.193 4.618 44.330 1.00 21.11 886 GLY A C 1
ATOM 2269 O O . GLY A 1 312 ? 25.703 3.941 45.222 1.00 21.45 886 GLY A O 1
ATOM 2270 N N . SER A 1 313 ? 24.814 5.883 44.502 1.00 21.18 887 SER A N 1
ATOM 2271 C CA A SER A 1 313 ? 24.962 6.567 45.787 0.50 21.28 887 SER A CA 1
ATOM 2272 C CA B SER A 1 313 ? 24.950 6.573 45.786 0.50 21.38 887 SER A CA 1
ATOM 2273 C C . SER A 1 313 ? 24.212 5.843 46.908 1.00 21.33 887 SER A C 1
ATOM 2274 O O . SER A 1 313 ? 24.628 5.883 48.066 1.00 22.06 887 SER A O 1
ATOM 2279 N N . LEU A 1 314 ? 23.111 5.177 46.561 1.00 21.16 888 LEU A N 1
ATOM 2280 C CA . LEU A 1 314 ? 22.310 4.444 47.542 1.00 21.23 888 LEU A CA 1
ATOM 2281 C C . LEU A 1 314 ? 22.977 3.157 48.045 1.00 21.54 888 LEU A C 1
ATOM 2282 O O . LEU A 1 314 ? 22.506 2.564 49.016 1.00 21.95 888 LEU A O 1
ATOM 2287 N N . LYS A 1 315 ? 24.063 2.733 47.394 1.00 21.83 889 LYS A N 1
ATOM 2288 C CA . LYS A 1 315 ? 24.796 1.530 47.800 1.00 22.25 889 LYS A CA 1
ATOM 2289 C C . LYS A 1 315 ? 25.635 1.736 49.063 1.00 22.37 889 LYS A C 1
ATOM 2290 O O . LYS A 1 315 ? 26.033 0.763 49.703 1.00 22.67 889 LYS A O 1
ATOM 2296 N N . ILE A 1 316 ? 25.925 2.990 49.405 1.00 22.64 890 ILE A N 1
ATOM 2297 C CA . ILE A 1 316 ? 26.633 3.296 50.644 1.00 22.86 890 ILE A CA 1
ATOM 2298 C C . ILE A 1 316 ? 25.629 3.166 51.792 1.00 22.98 890 ILE A C 1
ATOM 2299 O O . ILE A 1 316 ? 24.714 3.982 51.917 1.00 21.91 890 ILE A O 1
ATOM 2304 N N . ILE A 1 317 ? 25.815 2.141 52.617 1.00 23.62 891 ILE A N 1
ATOM 2305 C CA . ILE A 1 317 ? 24.879 1.778 53.634 1.00 24.38 891 ILE A CA 1
ATOM 2306 C C . ILE A 1 317 ? 25.378 2.397 54.987 1.00 24.89 891 ILE A C 1
ATOM 2307 O O . ILE A 1 317 ? 26.559 2.433 55.234 1.00 24.79 891 ILE A O 1
ATOM 2312 N N . THR A 1 318 ? 24.468 2.924 55.816 1.00 25.54 892 THR A N 1
ATOM 2313 C CA . THR A 1 318 ? 24.807 3.488 57.109 1.00 26.09 892 THR A CA 1
ATOM 2314 C C . THR A 1 318 ? 25.494 2.494 58.023 1.00 26.76 892 THR A C 1
ATOM 2315 O O . THR A 1 318 ? 25.389 1.302 57.843 1.00 27.01 892 THR A O 1
ATOM 2319 N N . SER A 1 319 ? 26.121 3.037 59.065 1.00 27.58 893 SER A N 1
ATOM 2320 C CA . SER A 1 319 ? 27.272 2.403 59.729 0.50 27.79 893 SER A CA 1
ATOM 2321 C C . SER A 1 319 ? 26.934 1.299 60.730 0.50 28.46 893 SER A C 1
ATOM 2322 O O . SER A 1 319 ? 27.259 0.149 60.481 1.00 29.19 893 SER A O 1
ATOM 2325 N N . ALA A 1 320 ? 26.338 1.678 61.869 0.50 28.88 894 ALA A N 1
ATOM 2326 C CA . ALA A 1 320 ? 24.911 1.983 61.949 0.50 29.03 894 ALA A CA 1
ATOM 2327 C C . ALA A 1 320 ? 24.400 1.931 60.526 0.50 29.19 894 ALA A C 1
ATOM 2328 O O . ALA A 1 320 ? 24.344 0.834 59.939 0.50 29.46 894 ALA A O 1
ATOM 2330 N N . SER A 1 325 ? 15.710 -1.842 68.791 0.50 20.45 899 SER A N 1
ATOM 2331 C CA . SER A 1 325 ? 14.716 -0.825 69.116 0.50 20.19 899 SER A CA 1
ATOM 2332 C C . SER A 1 325 ? 15.247 0.122 70.193 0.50 20.02 899 SER A C 1
ATOM 2333 O O . SER A 1 325 ? 14.643 0.281 71.252 0.50 20.37 899 SER A O 1
ATOM 2336 N N . ASN A 1 326 ? 16.385 0.746 69.895 0.75 19.91 900 ASN A N 1
ATOM 2337 C CA . ASN A 1 326 ? 17.062 1.672 70.804 0.75 19.20 900 ASN A CA 1
ATOM 2338 C C . ASN A 1 326 ? 17.394 2.969 70.071 1.00 18.19 900 ASN A C 1
ATOM 2339 O O . ASN A 1 326 ? 17.811 2.928 68.910 1.00 18.15 900 ASN A O 1
ATOM 2344 N N . LEU A 1 327 ? 17.220 4.109 70.737 1.00 16.80 901 LEU A N 1
ATOM 2345 C CA . LEU A 1 327 ? 17.463 5.405 70.100 1.00 16.94 901 LEU A CA 1
ATOM 2346 C C . LEU A 1 327 ? 18.942 5.765 70.135 1.00 17.22 901 LEU A C 1
ATOM 2347 O O . LEU A 1 327 ? 19.666 5.375 71.056 1.00 17.05 901 LEU A O 1
ATOM 2352 N N . LEU A 1 328 ? 19.379 6.519 69.131 1.00 18.45 902 LEU A N 1
ATOM 2353 C CA . LEU A 1 328 ? 20.782 6.904 68.997 1.00 19.96 902 LEU A CA 1
ATOM 2354 C C . LEU A 1 328 ? 20.941 8.384 69.283 1.00 20.98 902 LEU A C 1
ATOM 2355 O O . LEU A 1 328 ? 20.188 9.206 68.764 1.00 21.43 902 LEU A O 1
ATOM 2360 N N . LEU A 1 329 ? 21.931 8.721 70.104 1.00 22.42 903 LEU A N 1
ATOM 2361 C CA . LEU A 1 329 ? 22.173 10.109 70.470 1.00 23.36 903 LEU A CA 1
ATOM 2362 C C . LEU A 1 329 ? 22.758 10.872 69.285 1.00 24.23 903 LEU A C 1
ATOM 2363 O O . LEU A 1 329 ? 23.842 10.542 68.797 1.00 25.02 903 LEU A O 1
ATOM 2368 N N . ASP A 1 330 ? 22.016 11.880 68.826 1.00 25.14 904 ASP A N 1
ATOM 2369 C CA . ASP A 1 330 ? 22.397 12.722 67.689 1.00 25.72 904 ASP A CA 1
ATOM 2370 C C . ASP A 1 330 ? 22.683 11.931 66.420 1.00 26.59 904 ASP A C 1
ATOM 2371 O O . ASP A 1 330 ? 22.116 12.224 65.366 1.00 27.82 904 ASP A O 1
#